Protein AF-0000000085114327 (afdb_homodimer)

pLDDT: mean 86.32, std 17.62, range [25.09, 98.94]

InterPro domains:
  IPR006015 Universal stress protein A family [PR01438] (16-34)
  IPR006015 Universal stress protein A family [PR01438] (137-159)
  IPR006016 UspA [PF00582] (16-159)
  IPR014729 Rossmann-like alpha/beta/alpha sandwich fold [G3DSA:3.40.50.620] (18-159)

Secondary structure (DSSP, 8-state):
------S-PPP-----S-EEEE--TT--HHHHHHHHHHHHHHHHHT--EEEEEEE---STTSTTSS-HHHHHHHHHHHHHHHHHHHHHHHHHT-S-EEEEEEES-HHHHIIIIIHHHH--SEEEEE------SSS---PPPHHHHHHHHH-SSEEEEE-/------S-PPP-----S-EEEE--TT--HHHHHHHHHHHHHHHHHT--EEEEEEE---STTSTTSS-HHHHHHHHHHHHHHHHHHHHHHHHHT-S-EEEEEEES-HHHHIIIIIHHHH--SEEEEE------SSS---PPPHHHHHHHHH-SSEEEEE-

Nearest PDB structures (foldseek):
  3fg9-assembly3_E  TM=8.416E-01  e=3.963E-16  Lactiplantibacillus plantarum
  3fg9-assembly2_D  TM=8.314E-01  e=1.349E-14  Lactiplantibacillus plantarum
  3s3t-assembly1_A  TM=8.162E-01  e=3.866E-10  Lactiplantibacillus plantarum
  1mjh-assembly1_B  TM=8.431E-01  e=3.231E-08  Methanocaldococcus jannaschii
  2dum-assembly2_B  TM=7.853E-01  e=1.516E-06  Pyrococcus horikoshii OT3

Solvent-accessible surface area (backbone atoms only — not comparable to full-atom values): 16690 Å² total; per-residue (Å²): 129,72,69,56,56,55,83,72,72,76,84,55,78,47,78,79,63,26,38,30,30,45,35,58,86,54,37,39,72,24,22,50,49,15,45,22,32,46,47,38,46,24,36,76,66,68,27,40,32,36,40,34,38,46,47,71,53,64,88,43,72,56,51,74,65,49,51,70,66,54,53,52,49,51,52,51,48,50,51,49,52,50,52,40,53,50,52,49,37,43,73,74,56,31,84,45,70,44,82,45,75,52,74,27,58,50,36,58,42,42,53,71,61,44,40,74,74,68,63,42,50,30,38,32,24,25,34,52,62,52,78,42,90,85,59,80,45,40,39,49,36,70,46,47,48,46,36,61,37,51,36,91,38,17,29,34,41,31,105,129,72,68,57,57,51,87,74,70,74,84,55,79,46,76,80,64,27,37,30,28,46,35,56,84,54,37,40,71,25,21,50,50,14,47,20,33,46,48,38,47,22,36,75,66,68,29,40,34,36,41,33,39,45,46,71,54,66,89,44,72,55,52,73,65,50,51,71,66,55,50,52,50,51,51,49,49,50,51,51,53,50,51,41,52,50,51,50,37,44,72,74,56,31,84,46,70,45,82,47,73,53,73,29,59,50,36,58,42,42,54,72,60,44,38,75,72,67,62,41,49,31,38,32,24,26,34,52,62,51,80,42,89,85,60,78,45,40,40,50,37,70,45,48,48,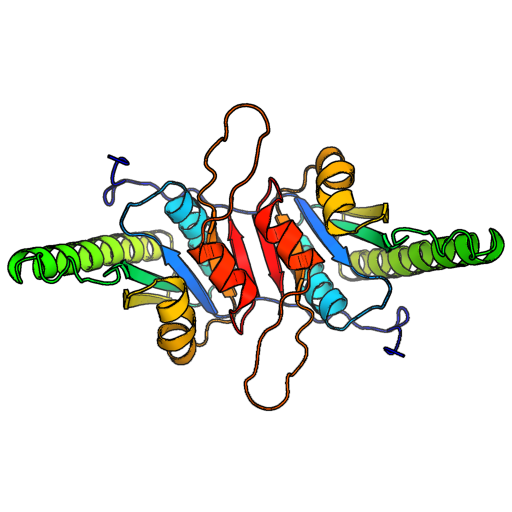45,36,62,37,50,36,92,37,16,27,34,41,31,105

Radius of gyration: 20.79 Å; Cα contacts (8 Å, |Δi|>4): 658; chains: 2; bounding box: 45×70×43 Å

Structure (mmCIF, N/CA/C/O backbone):
data_AF-0000000085114327-model_v1
#
loop_
_entity.id
_entity.type
_entity.pdbx_description
1 polymer 'Universal stress protein UspA family protein'
#
loop_
_atom_site.group_PDB
_atom_site.id
_atom_site.type_symbol
_atom_site.label_atom_id
_atom_site.label_alt_id
_atom_site.label_comp_id
_atom_site.label_asym_id
_atom_site.label_entity_id
_atom_site.label_seq_id
_atom_site.pdbx_PDB_ins_code
_atom_site.Cartn_x
_atom_site.Cartn_y
_atom_site.Cartn_z
_atom_site.occupancy
_atom_site.B_iso_or_equiv
_atom_site.auth_seq_id
_atom_site.auth_comp_id
_atom_site.auth_asym_id
_atom_site.auth_atom_id
_atom_site.pdbx_PDB_model_num
ATOM 1 N N . MET A 1 1 ? 15.539 -22.422 8.914 1 25.09 1 MET A N 1
ATOM 2 C CA . MET A 1 1 ? 14.672 -23.297 8.125 1 25.09 1 MET A CA 1
ATOM 3 C C . MET A 1 1 ? 13.219 -22.859 8.227 1 25.09 1 MET A C 1
ATOM 5 O O . MET A 1 1 ? 12.594 -22.984 9.281 1 25.09 1 MET A O 1
ATOM 9 N N . GLY A 1 2 ? 12.781 -21.781 7.738 1 35.91 2 GLY A N 1
ATOM 10 C CA . GLY A 1 2 ? 11.523 -21.156 8.125 1 35.91 2 GLY A CA 1
ATOM 11 C C . GLY A 1 2 ? 10.328 -22.062 7.988 1 35.91 2 GLY A C 1
ATOM 12 O O . GLY A 1 2 ? 10.312 -22.953 7.125 1 35.91 2 GLY A O 1
ATOM 13 N N . GLU A 1 3 ? 9.633 -22.453 9.016 1 38.38 3 GLU A N 1
ATOM 14 C CA . GLU A 1 3 ? 8.516 -23.391 9.086 1 38.38 3 GLU A CA 1
ATOM 15 C C . GLU A 1 3 ? 7.578 -23.219 7.887 1 38.38 3 GLU A C 1
ATOM 17 O O . GLU A 1 3 ? 7.109 -22.109 7.617 1 38.38 3 GLU A O 1
ATOM 22 N N . LYS A 1 4 ? 7.965 -23.797 6.77 1 47.47 4 LYS A N 1
ATOM 23 C CA . LYS A 1 4 ? 7.027 -23.891 5.656 1 47.47 4 LYS A CA 1
ATOM 24 C C . LYS A 1 4 ? 5.586 -23.969 6.156 1 47.47 4 LYS A C 1
ATOM 26 O O . LYS A 1 4 ? 5.258 -24.812 6.996 1 47.47 4 LYS A O 1
ATOM 31 N N . LEU A 1 5 ? 4.996 -22.984 6.461 1 49.22 5 LEU A N 1
ATOM 32 C CA . LEU A 1 5 ? 3.58 -23.078 6.805 1 49.22 5 LEU A CA 1
ATOM 33 C C . LEU A 1 5 ? 2.832 -23.938 5.793 1 49.22 5 LEU A C 1
ATOM 35 O O . LEU A 1 5 ? 2.709 -23.578 4.625 1 49.22 5 LEU A O 1
ATOM 39 N N . ASN A 1 6 ? 3.229 -25 5.574 1 48.03 6 ASN A N 1
ATOM 40 C CA . ASN A 1 6 ? 2.451 -26.016 4.871 1 48.03 6 ASN A CA 1
ATOM 41 C C . ASN A 1 6 ? 0.953 -25.734 4.961 1 48.03 6 ASN A C 1
ATOM 43 O O . ASN A 1 6 ? 0.447 -25.375 6.023 1 48.03 6 ASN A O 1
ATOM 47 N N . GLY A 1 7 ? 0.247 -25.469 3.902 1 58.59 7 GLY A N 1
ATOM 48 C CA . GLY A 1 7 ? -1.197 -25.484 3.738 1 58.59 7 GLY A CA 1
ATOM 49 C C . GLY A 1 7 ? -1.949 -25.375 5.051 1 58.59 7 GLY A C 1
ATOM 50 O O . GLY A 1 7 ? -3.182 -25.422 5.07 1 58.59 7 GLY A O 1
ATOM 51 N N . ASP A 1 8 ? -1.175 -25.203 6.195 1 71.94 8 ASP A N 1
ATOM 52 C CA . ASP A 1 8 ? -1.953 -25.406 7.414 1 71.94 8 ASP A CA 1
ATOM 53 C C . ASP A 1 8 ? -2.229 -24.078 8.117 1 71.94 8 ASP A C 1
ATOM 55 O O . ASP A 1 8 ? -2.289 -24.031 9.352 1 71.94 8 ASP A O 1
ATOM 59 N N . PHE A 1 9 ? -2.197 -23 7.434 1 83.75 9 PHE A N 1
ATOM 60 C CA . PHE A 1 9 ? -2.586 -21.812 8.18 1 83.75 9 PHE A CA 1
ATOM 61 C C . PHE A 1 9 ? -4.062 -21.5 7.969 1 83.75 9 PHE A C 1
ATOM 63 O O . PHE A 1 9 ? -4.688 -22.031 7.047 1 83.75 9 PHE A O 1
ATOM 70 N N . GLU A 1 10 ? -4.617 -20.844 8.961 1 91.31 10 GLU A N 1
ATOM 71 C CA . GLU A 1 10 ? -5.977 -20.328 8.844 1 91.31 10 GLU A CA 1
ATOM 72 C C . GLU A 1 10 ? -5.977 -18.859 8.461 1 91.31 10 GLU A C 1
ATOM 74 O O . GLU A 1 10 ? -5.141 -18.078 8.938 1 91.31 10 GLU A O 1
ATOM 79 N N . ILE A 1 11 ? -6.922 -18.562 7.66 1 95.69 11 ILE A N 1
ATOM 80 C CA . ILE A 1 11 ? -7.031 -17.172 7.246 1 95.69 11 ILE A CA 1
ATOM 81 C C . ILE A 1 11 ? -7.484 -16.328 8.43 1 95.69 11 ILE A C 1
ATOM 83 O O . ILE A 1 11 ? -8.477 -16.641 9.094 1 95.69 11 ILE A O 1
ATOM 87 N N . GLU A 1 12 ? -6.738 -15.359 8.742 1 96.81 12 GLU A N 1
ATOM 88 C CA . GLU A 1 12 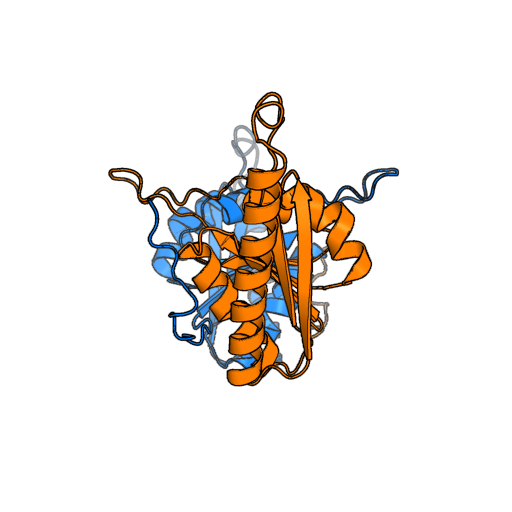? -7.129 -14.305 9.664 1 96.81 12 GLU A CA 1
ATOM 89 C C . GLU A 1 12 ? -7.492 -13.023 8.914 1 96.81 12 GLU A C 1
ATOM 91 O O . GLU A 1 12 ? -6.613 -12.328 8.398 1 96.81 12 GLU A O 1
ATOM 96 N N . PRO A 1 13 ? -8.797 -12.766 8.859 1 97.75 13 PRO A N 1
ATOM 97 C CA . PRO A 1 13 ? -9.195 -11.562 8.133 1 97.75 13 PRO A CA 1
ATOM 98 C C . PRO A 1 13 ? -8.406 -10.328 8.57 1 97.75 13 PRO A C 1
ATOM 100 O O . PRO A 1 13 ? -8.172 -10.133 9.766 1 97.75 13 PRO A O 1
ATOM 103 N N . LYS A 1 14 ? -7.941 -9.586 7.633 1 97.75 14 LYS A N 1
ATOM 104 C CA . LYS A 1 14 ? -7.176 -8.375 7.926 1 97.75 14 LYS A CA 1
ATOM 105 C C . LYS A 1 14 ? -7.855 -7.141 7.348 1 97.75 14 LYS A C 1
ATOM 107 O O . LYS A 1 14 ? -7.949 -6.988 6.129 1 97.75 14 LYS A O 1
ATOM 112 N N . ILE A 1 15 ? -8.359 -6.301 8.242 1 98.5 15 ILE A N 1
ATOM 113 C CA . ILE A 1 15 ? -9.008 -5.039 7.91 1 98.5 15 ILE A CA 1
ATOM 114 C C . ILE A 1 15 ? -8.352 -3.898 8.688 1 98.5 15 ILE A C 1
ATOM 116 O O . ILE A 1 15 ? -8.117 -4.02 9.891 1 98.5 15 ILE A O 1
ATOM 120 N N . PHE A 1 16 ? -8.031 -2.875 8.047 1 98.62 16 PHE A N 1
ATOM 121 C CA . PHE A 1 16 ? -7.395 -1.75 8.727 1 98.62 16 PHE A CA 1
ATOM 122 C C . PHE A 1 16 ? -8.414 -0.99 9.57 1 98.62 16 PHE A C 1
ATOM 124 O O . PHE A 1 16 ? -9.57 -0.856 9.188 1 98.62 16 PHE A O 1
ATOM 131 N N . THR A 1 17 ? -7.887 -0.444 10.68 1 98.69 17 THR A N 1
ATOM 132 C CA . THR A 1 17 ? -8.812 0.124 11.648 1 98.69 17 THR A CA 1
ATOM 133 C C . THR A 1 17 ? -8.594 1.625 11.797 1 98.69 17 THR A C 1
ATOM 135 O O . THR A 1 17 ? -9.43 2.332 12.359 1 98.69 17 THR A O 1
ATOM 138 N N . LYS A 1 18 ? -7.527 2.141 11.398 1 98.88 18 LYS A N 1
ATOM 139 C CA . LYS A 1 18 ? -7.203 3.564 11.406 1 98.88 18 LYS A CA 1
ATOM 140 C C . LYS A 1 18 ? -6.277 3.922 10.242 1 98.88 18 LYS A C 1
ATOM 142 O O . LYS A 1 18 ? -5.211 3.322 10.086 1 98.88 18 LYS A O 1
ATOM 147 N N . ILE A 1 19 ? -6.664 4.879 9.438 1 98.94 19 ILE A N 1
ATOM 148 C CA . ILE A 1 19 ? -5.965 5.223 8.211 1 98.94 19 ILE A CA 1
ATOM 149 C C . ILE A 1 19 ? -5.348 6.613 8.336 1 98.94 19 ILE A C 1
ATOM 151 O O . ILE A 1 19 ? -5.977 7.531 8.867 1 98.94 19 ILE A O 1
ATOM 155 N N . LEU A 1 20 ? -4.117 6.746 7.957 1 98.94 20 LEU A N 1
ATOM 156 C CA . LEU A 1 20 ? -3.471 8.039 7.777 1 98.94 20 LEU A CA 1
ATOM 157 C C . LEU A 1 20 ? -3.113 8.273 6.316 1 98.94 20 LEU A C 1
ATOM 159 O O . LEU A 1 20 ? -2.455 7.441 5.691 1 98.94 20 LEU A O 1
ATOM 163 N N . VAL A 1 21 ? -3.588 9.359 5.777 1 98.75 21 VAL A N 1
ATOM 164 C CA . VAL A 1 21 ? -3.225 9.688 4.402 1 98.75 21 VAL A CA 1
ATOM 165 C C . VAL A 1 21 ? -2.352 10.945 4.387 1 98.75 21 VAL A C 1
ATOM 167 O O . VAL A 1 21 ? -2.65 11.922 5.07 1 98.75 21 VAL A O 1
ATOM 170 N N . ALA A 1 22 ? -1.244 10.82 3.621 1 97.62 22 ALA A N 1
ATOM 171 C CA . ALA A 1 22 ? -0.339 11.953 3.428 1 97.62 22 ALA A CA 1
ATOM 172 C C . ALA A 1 22 ? -0.695 12.727 2.162 1 97.62 22 ALA A C 1
ATOM 174 O O . ALA A 1 22 ? -0.749 12.156 1.07 1 97.62 22 ALA A O 1
ATOM 175 N N . VAL A 1 23 ? -0.915 14.016 2.336 1 95.19 23 VAL A N 1
ATOM 176 C CA . VAL A 1 23 ? -1.201 14.859 1.184 1 95.19 23 VAL A CA 1
ATOM 177 C C . VAL A 1 23 ? -0.198 16.016 1.127 1 95.19 23 VAL A C 1
ATOM 179 O O . VAL A 1 23 ? 0.21 16.531 2.164 1 95.19 23 VAL A O 1
ATOM 182 N N . ASP A 1 24 ? 0.29 16.25 -0.092 1 83.06 24 ASP A N 1
ATOM 183 C CA . ASP A 1 24 ? 1.272 17.312 -0.279 1 83.06 24 ASP A CA 1
ATOM 184 C C . ASP A 1 24 ? 0.588 18.672 -0.451 1 83.06 24 ASP A C 1
ATOM 186 O O . ASP A 1 24 ? -0.61 18.734 -0.733 1 83.06 24 ASP A O 1
ATOM 190 N N . GLU A 1 25 ? 1.369 19.641 -0.242 1 66.69 25 GLU A N 1
ATOM 191 C CA . GLU A 1 25 ? 0.889 21.016 -0.294 1 66.69 25 GLU A CA 1
ATOM 192 C C . GLU A 1 25 ? 0.495 21.406 -1.715 1 66.69 25 GLU A C 1
ATOM 194 O O . GLU A 1 25 ? -0.32 22.312 -1.911 1 66.69 25 GLU A O 1
ATOM 199 N N . ASP A 1 26 ? 1.12 20.734 -2.635 1 63.62 26 ASP A N 1
ATOM 200 C CA . ASP A 1 26 ? 0.907 21.234 -3.988 1 63.62 26 ASP A CA 1
ATOM 201 C C . ASP A 1 26 ? -0.266 20.516 -4.66 1 63.62 26 ASP A C 1
ATOM 203 O O . ASP A 1 26 ? -0.523 20.719 -5.848 1 63.62 26 ASP A O 1
ATOM 207 N N . ASP A 1 27 ? -1.145 19.938 -3.877 1 58.94 27 ASP A N 1
ATOM 208 C CA . ASP A 1 27 ? -2.35 19.281 -4.375 1 58.94 27 ASP A CA 1
ATOM 209 C C . ASP A 1 27 ? -2.064 18.516 -5.668 1 58.94 27 ASP A C 1
ATOM 211 O O . ASP A 1 27 ? -2.781 18.672 -6.656 1 58.94 27 ASP A O 1
ATOM 215 N N . SER A 1 28 ? -1.102 17.859 -5.617 1 80.31 28 SER A N 1
ATOM 216 C CA . SER A 1 28 ? -0.721 17.094 -6.805 1 80.31 28 SER A CA 1
ATOM 217 C C . SER A 1 28 ? -1.708 15.961 -7.074 1 80.31 28 SER A C 1
ATOM 219 O O . SER A 1 28 ? -2.494 15.594 -6.195 1 80.31 28 SER A O 1
ATOM 221 N N . GLN A 1 29 ? -1.897 15.664 -8.273 1 86.38 29 GLN A N 1
ATOM 222 C CA . GLN A 1 29 ? -2.734 14.531 -8.672 1 86.38 29 GLN A CA 1
ATOM 223 C C . GLN A 1 29 ? -2.447 13.305 -7.816 1 86.38 29 GLN A C 1
ATOM 225 O O . GLN A 1 29 ? -3.359 12.539 -7.492 1 86.38 29 GLN A O 1
ATOM 230 N N . SER A 1 30 ? -1.208 13.195 -7.395 1 90 30 SER A N 1
ATOM 231 C CA . SER A 1 30 ? -0.829 12.07 -6.543 1 90 30 SER A CA 1
ATOM 232 C C . SER A 1 30 ? -1.491 12.172 -5.172 1 90 30 SER A C 1
ATOM 234 O O . SER A 1 30 ? -1.974 11.172 -4.637 1 90 30 SER A O 1
ATOM 236 N N . SER A 1 31 ? -1.526 13.367 -4.602 1 92.81 31 SER A N 1
ATOM 237 C CA . SER A 1 31 ? -2.176 13.594 -3.316 1 92.81 31 SER A CA 1
ATOM 238 C C . SER A 1 31 ? -3.678 13.328 -3.402 1 92.81 31 SER A C 1
ATOM 240 O O . SER A 1 31 ? -4.258 12.719 -2.506 1 92.81 31 SER A O 1
ATOM 242 N N . ILE A 1 32 ? -4.242 13.758 -4.496 1 93.25 32 ILE A N 1
ATOM 243 C CA . ILE A 1 32 ? -5.68 13.602 -4.676 1 93.25 32 ILE A CA 1
ATOM 244 C C . ILE A 1 32 ? -6.023 12.117 -4.824 1 93.25 32 ILE A C 1
ATOM 246 O O . ILE A 1 32 ? -6.992 11.633 -4.234 1 93.25 32 ILE A O 1
ATOM 250 N N . ASN A 1 33 ? -5.273 11.352 -5.578 1 94.38 33 ASN A N 1
ATOM 251 C CA . ASN A 1 33 ? -5.5 9.922 -5.727 1 94.38 33 ASN A CA 1
ATOM 252 C C . ASN A 1 33 ? -5.414 9.195 -4.383 1 94.38 33 ASN A C 1
ATOM 254 O O . ASN A 1 33 ? -6.262 8.359 -4.07 1 94.38 33 ASN A O 1
ATOM 258 N N . ALA A 1 34 ? -4.355 9.586 -3.666 1 97.19 34 ALA A N 1
ATOM 259 C CA . ALA A 1 34 ? -4.195 9 -2.34 1 97.19 34 ALA A CA 1
ATOM 260 C C . ALA A 1 34 ? -5.383 9.336 -1.442 1 97.19 34 ALA A C 1
ATOM 262 O O . ALA A 1 34 ? -5.91 8.469 -0.749 1 97.19 34 ALA A O 1
ATOM 263 N N . PHE A 1 35 ? -5.781 10.602 -1.525 1 97.19 35 PHE A N 1
ATOM 264 C CA . PHE A 1 35 ? -6.902 11.07 -0.718 1 97.19 35 PHE A CA 1
ATOM 265 C C . PHE A 1 35 ? -8.195 10.359 -1.113 1 97.19 35 PHE A C 1
ATOM 267 O O . PHE A 1 35 ? -8.945 9.898 -0.25 1 97.19 35 PHE A O 1
ATOM 274 N N . ASN A 1 36 ? -8.453 10.211 -2.387 1 97.94 36 ASN A N 1
ATOM 275 C CA . ASN A 1 36 ? -9.648 9.523 -2.871 1 97.94 36 ASN A CA 1
ATOM 276 C C . ASN A 1 36 ? -9.719 8.086 -2.352 1 97.94 36 ASN A C 1
ATOM 278 O O . ASN A 1 36 ? -10.773 7.637 -1.903 1 97.94 36 ASN A O 1
ATOM 282 N N . TYR A 1 37 ? -8.641 7.438 -2.354 1 98.69 37 TYR A N 1
ATOM 283 C CA . TYR A 1 37 ? -8.609 6.07 -1.843 1 98.69 37 TYR A CA 1
ATOM 284 C C . TYR A 1 37 ? -8.852 6.047 -0.338 1 98.69 37 TYR A C 1
ATOM 286 O O . TYR A 1 37 ? -9.664 5.262 0.154 1 98.69 37 TYR A O 1
ATOM 294 N N . ALA A 1 38 ? -8.133 6.914 0.373 1 98.88 38 ALA A N 1
ATOM 295 C CA . ALA A 1 38 ? -8.18 6.906 1.833 1 98.88 38 ALA A CA 1
ATOM 296 C C . ALA A 1 38 ? -9.586 7.207 2.34 1 98.88 38 ALA A C 1
ATOM 298 O O . ALA A 1 38 ? -10.102 6.508 3.217 1 98.88 38 ALA A O 1
ATOM 299 N N . VAL A 1 39 ? -10.188 8.211 1.749 1 98.75 39 VAL A N 1
ATOM 300 C CA . VAL A 1 39 ? -11.508 8.625 2.213 1 98.75 39 VAL A CA 1
ATOM 301 C C . VAL A 1 39 ? -12.539 7.562 1.851 1 98.75 39 VAL A C 1
ATOM 303 O O . VAL A 1 39 ? -13.445 7.27 2.639 1 98.75 39 VAL A O 1
ATOM 306 N N . THR A 1 40 ? -12.461 6.961 0.654 1 98.88 40 THR A N 1
ATOM 307 C CA . THR A 1 40 ? -13.359 5.895 0.231 1 98.88 40 THR A CA 1
ATOM 308 C C . THR A 1 40 ? -13.25 4.695 1.17 1 98.88 40 THR A C 1
ATOM 310 O O . THR A 1 40 ? -14.266 4.152 1.608 1 98.88 40 THR A O 1
ATOM 313 N N . THR A 1 41 ? -12.055 4.379 1.507 1 98.81 41 THR A N 1
ATOM 314 C CA . THR A 1 41 ? -11.805 3.217 2.348 1 98.81 41 THR A CA 1
ATOM 315 C C . THR A 1 41 ? -12.25 3.477 3.783 1 98.81 41 THR A C 1
ATOM 317 O O . THR A 1 41 ? -12.906 2.629 4.398 1 98.81 41 THR A O 1
ATOM 320 N N . ALA A 1 42 ? -11.922 4.68 4.285 1 98.88 42 ALA A N 1
ATOM 321 C CA . ALA A 1 42 ? -12.32 5.031 5.648 1 98.88 42 ALA A CA 1
ATOM 322 C C . ALA A 1 42 ? -13.836 5.004 5.801 1 98.88 42 ALA A C 1
ATOM 324 O O . ALA A 1 42 ? -14.359 4.508 6.805 1 98.88 42 ALA A O 1
ATOM 325 N N . LYS A 1 43 ? -14.461 5.535 4.828 1 98.75 43 LYS A N 1
ATOM 326 C CA . LYS A 1 43 ? -15.922 5.535 4.859 1 98.75 43 LYS A CA 1
ATOM 327 C C . LYS A 1 43 ? -16.469 4.113 4.812 1 98.75 43 LYS A C 1
ATOM 329 O O . LYS A 1 43 ? -17.328 3.748 5.629 1 98.75 43 LYS A O 1
ATOM 334 N N . ARG A 1 44 ? -16.031 3.352 3.875 1 98.19 44 ARG A N 1
ATOM 335 C CA . ARG A 1 44 ? -16.531 2.002 3.656 1 98.19 44 ARG A CA 1
ATOM 336 C C . ARG A 1 44 ? -16.328 1.131 4.891 1 98.19 44 ARG A C 1
ATOM 338 O O . ARG A 1 44 ? -17.188 0.311 5.234 1 98.19 44 ARG A O 1
ATOM 345 N N . LEU A 1 45 ? -15.156 1.332 5.547 1 98.5 45 LEU A N 1
ATOM 346 C CA . LEU A 1 45 ? -14.82 0.508 6.703 1 98.5 45 LEU A CA 1
ATOM 347 C C . LEU A 1 45 ? -15.344 1.138 7.988 1 98.5 45 LEU A C 1
ATOM 349 O O . LEU A 1 45 ? -15.305 0.512 9.047 1 98.5 45 LEU A O 1
ATOM 353 N N . ASN A 1 46 ? -15.82 2.361 7.863 1 98.62 46 ASN A N 1
ATOM 354 C CA . ASN A 1 46 ? -16.25 3.115 9.039 1 98.62 46 ASN A CA 1
ATOM 355 C C . ASN A 1 46 ? -15.148 3.193 10.086 1 98.62 46 ASN A C 1
ATOM 357 O O . ASN A 1 46 ? -15.367 2.846 11.25 1 98.62 46 ASN A O 1
ATOM 361 N N . VAL A 1 47 ? -13.992 3.697 9.695 1 98.81 47 VAL A N 1
ATOM 362 C CA . VAL A 1 47 ? -12.836 3.801 10.578 1 98.81 47 VAL A CA 1
ATOM 363 C C . VAL A 1 47 ? -12.305 5.234 10.57 1 98.81 47 VAL A C 1
ATOM 365 O O . VAL A 1 47 ? -12.586 6 9.648 1 98.81 47 VAL A O 1
ATOM 368 N N . PRO A 1 48 ? -11.516 5.617 11.617 1 98.88 48 PRO A N 1
ATOM 369 C CA . PRO A 1 48 ? -10.945 6.969 11.672 1 98.88 48 PRO A CA 1
ATOM 370 C C . PRO A 1 48 ? -9.961 7.238 10.539 1 98.88 48 PRO A C 1
ATOM 372 O O . PRO A 1 48 ? -9.219 6.336 10.141 1 98.88 48 PRO A O 1
ATOM 375 N N . LEU A 1 49 ? -10.031 8.461 10.086 1 98.88 49 LEU A N 1
ATOM 376 C CA . LEU A 1 49 ? -9.117 8.945 9.055 1 98.88 49 LEU A CA 1
ATOM 377 C C . LEU A 1 49 ? -8.289 10.117 9.562 1 98.88 49 LEU A C 1
ATOM 379 O O . LEU A 1 49 ? -8.836 11.133 9.992 1 98.88 49 LEU A O 1
ATOM 383 N N . GLY A 1 50 ? -6.969 9.898 9.586 1 98.81 50 GLY A N 1
ATOM 384 C CA . GLY A 1 50 ? -6.059 11.023 9.719 1 98.81 50 GLY A CA 1
ATOM 385 C C . GLY A 1 50 ? -5.586 11.562 8.383 1 98.81 50 GLY A C 1
ATOM 386 O O . GLY A 1 50 ? -5.328 10.797 7.449 1 98.81 50 GLY A O 1
ATOM 387 N N . ILE A 1 51 ? -5.5 12.844 8.281 1 98.44 51 ILE A N 1
ATOM 388 C CA . ILE A 1 51 ? -4.926 13.523 7.121 1 98.44 51 ILE A CA 1
ATOM 389 C C . ILE A 1 51 ? -3.713 14.344 7.547 1 98.44 51 ILE A C 1
ATOM 391 O O . ILE A 1 51 ? -3.805 15.172 8.453 1 98.44 51 ILE A O 1
ATOM 395 N N . VAL A 1 52 ? -2.582 14.07 6.875 1 97.94 52 VAL A N 1
ATOM 396 C CA . VAL A 1 52 ? -1.365 14.734 7.32 1 97.94 52 VAL A CA 1
ATOM 397 C C . VAL A 1 52 ? -0.73 15.492 6.156 1 97.94 52 VAL A C 1
ATOM 399 O O . VAL A 1 52 ? -0.699 14.992 5.027 1 97.94 52 VAL A O 1
ATOM 402 N N . SER A 1 53 ? -0.276 16.656 6.379 1 96 53 SER A N 1
ATOM 403 C CA . SER A 1 53 ? 0.53 17.469 5.473 1 96 53 SER A CA 1
ATOM 404 C C . SER A 1 53 ? 1.735 18.078 6.191 1 96 53 SER A C 1
ATOM 406 O O . SER A 1 53 ? 1.611 18.578 7.309 1 96 53 SER A O 1
ATOM 408 N N . ILE A 1 54 ? 2.871 17.969 5.57 1 94.75 54 ILE A N 1
ATOM 409 C CA . ILE A 1 54 ? 4.117 18.438 6.164 1 94.75 54 ILE A CA 1
ATOM 410 C C . ILE A 1 54 ? 4.656 19.609 5.355 1 94.75 54 ILE A C 1
ATOM 412 O O . ILE A 1 54 ? 4.762 19.531 4.129 1 94.75 54 ILE A O 1
ATOM 416 N N . LEU A 1 55 ? 4.895 20.703 6.02 1 92.12 55 LEU A N 1
ATOM 417 C CA . LEU A 1 55 ? 5.582 21.828 5.387 1 92.12 55 LEU A CA 1
ATOM 418 C C . LEU A 1 55 ? 7.066 21.531 5.219 1 92.12 55 LEU A C 1
ATOM 420 O O . LEU A 1 55 ? 7.789 21.391 6.211 1 92.12 55 LEU A O 1
ATOM 424 N N . GLU A 1 56 ? 7.434 21.344 3.902 1 87.25 56 GLU A N 1
ATOM 425 C CA . GLU A 1 56 ? 8.844 21.062 3.648 1 87.25 56 GLU A CA 1
ATOM 426 C C . GLU A 1 56 ? 9.711 22.281 3.914 1 87.25 56 GLU A C 1
ATOM 428 O O . GLU A 1 56 ? 9.492 23.344 3.328 1 87.25 56 GLU A O 1
ATOM 433 N N . VAL A 1 57 ? 10.5 22.172 4.93 1 77.94 57 VAL A N 1
ATOM 434 C CA . VAL A 1 57 ? 11.414 23.266 5.242 1 77.94 57 VAL A CA 1
ATOM 435 C C . VAL A 1 57 ? 12.859 22.797 5.039 1 77.94 57 VAL A C 1
ATOM 437 O O . VAL A 1 57 ? 13.219 21.688 5.434 1 77.94 57 VAL A O 1
ATOM 440 N N . GLY A 1 58 ? 13.305 22.391 3.656 1 61.81 58 GLY A N 1
ATOM 441 C CA . GLY A 1 58 ? 14.648 21.953 3.332 1 61.81 58 GLY A CA 1
ATOM 442 C C . GLY A 1 58 ? 15.68 22.391 4.352 1 61.81 58 GLY A C 1
ATOM 443 O O . GLY A 1 58 ? 15.359 23.109 5.301 1 61.81 58 GLY A O 1
ATOM 444 N N . ASP A 1 59 ? 17.016 21.766 4.148 1 52.56 59 ASP A N 1
ATOM 445 C CA . ASP A 1 59 ? 18.188 22.328 4.832 1 52.56 59 ASP A CA 1
ATOM 446 C C . ASP A 1 59 ? 18.188 23.844 4.746 1 52.56 59 ASP A C 1
ATOM 448 O O . ASP A 1 59 ? 18.406 24.406 3.67 1 52.56 59 ASP A O 1
ATOM 452 N N . PHE A 1 60 ? 17.266 24.438 5.121 1 46.16 60 PHE A N 1
ATOM 453 C CA . PHE A 1 60 ? 17.078 25.875 5.172 1 46.16 60 PHE A CA 1
ATOM 454 C C . PHE A 1 60 ? 18.406 26.594 5.281 1 46.16 60 PHE A C 1
ATOM 456 O O . PHE A 1 60 ? 18.812 27 6.371 1 46.16 60 PHE A O 1
ATOM 463 N N . ASN A 1 61 ? 19.438 26.125 4.887 1 46.44 61 ASN A N 1
ATOM 464 C CA . ASN A 1 61 ? 20.281 27.312 4.691 1 46.44 61 ASN A CA 1
ATOM 465 C C . ASN A 1 61 ? 19.516 28.422 3.986 1 46.44 61 ASN A C 1
ATOM 467 O O . ASN A 1 61 ? 19.906 29.594 4.059 1 46.44 61 ASN A O 1
ATOM 471 N N . ILE A 1 62 ? 18.562 27.969 3.186 1 46.47 62 ILE A N 1
ATOM 472 C CA . ILE A 1 62 ? 17.891 29.062 2.48 1 46.47 62 ILE A CA 1
ATOM 473 C C . ILE A 1 62 ? 16.812 29.656 3.377 1 46.47 62 ILE A C 1
ATOM 475 O O . ILE A 1 62 ? 16.219 30.688 3.035 1 46.47 62 ILE A O 1
ATOM 479 N N . PHE A 1 63 ? 16.141 28.906 4.266 1 49.28 63 PHE A N 1
ATOM 480 C CA . PHE A 1 63 ? 15.234 29.5 5.238 1 49.28 63 PHE A CA 1
ATOM 481 C C . PHE A 1 63 ? 15.891 30.672 5.945 1 49.28 63 PHE A C 1
ATOM 483 O O . PHE A 1 63 ? 15.203 31.531 6.504 1 49.28 63 PHE A O 1
ATOM 490 N N . ASP A 1 64 ? 17.078 30.391 5.98 1 52.16 64 ASP A N 1
ATOM 491 C CA . ASP A 1 64 ? 17.75 31.609 6.418 1 52.16 64 ASP A CA 1
ATOM 492 C C . ASP A 1 64 ? 17.344 32.812 5.566 1 52.16 64 ASP A C 1
ATOM 494 O O . ASP A 1 64 ? 17.547 33.969 5.961 1 52.16 64 ASP A O 1
ATOM 498 N N . THR A 1 65 ? 16.734 32.312 4.336 1 57.41 65 THR A N 1
ATOM 499 C CA . THR A 1 65 ? 16.469 33.5 3.521 1 57.41 65 THR A CA 1
ATOM 500 C C . THR A 1 65 ? 14.984 33.844 3.547 1 57.41 65 THR A C 1
ATOM 502 O O . THR A 1 65 ? 14.586 34.906 3.047 1 57.41 65 THR A O 1
ATOM 505 N N . LEU A 1 66 ? 14.141 32.812 4.168 1 63.38 66 LEU A N 1
ATOM 506 C CA . LEU A 1 66 ? 12.758 33.25 4.117 1 63.38 66 LEU A CA 1
ATOM 507 C C . LEU A 1 66 ? 12.422 34.125 5.32 1 63.38 66 LEU A C 1
ATOM 509 O O . LEU A 1 66 ? 12.797 33.812 6.449 1 63.38 66 LEU A O 1
ATOM 513 N N . SER A 1 67 ? 11.953 35.219 4.992 1 76.75 67 SER A N 1
ATOM 514 C CA . SER A 1 67 ? 11.492 36.125 6.059 1 76.75 67 SER A CA 1
ATOM 515 C C . SER A 1 67 ? 10.43 35.438 6.918 1 76.75 67 SER A C 1
ATOM 517 O O . SER A 1 67 ? 9.734 34.531 6.457 1 76.75 67 SER A O 1
ATOM 519 N N . PRO A 1 68 ? 10.461 35.562 8.156 1 82.19 68 PRO A N 1
ATOM 520 C CA . PRO A 1 68 ? 9.422 35.062 9.062 1 82.19 68 PRO A CA 1
ATOM 521 C C . PRO A 1 68 ? 8.016 35.219 8.484 1 82.19 68 PRO A C 1
ATOM 523 O O . PRO A 1 68 ? 7.156 34.344 8.711 1 82.19 68 PRO A O 1
ATOM 526 N N . GLU A 1 69 ? 7.852 36.188 7.73 1 85.38 69 GLU A N 1
ATOM 527 C CA . GLU A 1 69 ? 6.539 36.438 7.141 1 85.38 69 GLU A CA 1
ATOM 528 C C . GLU A 1 69 ? 6.199 35.406 6.086 1 85.38 69 GLU A C 1
ATOM 530 O O . GLU A 1 69 ? 5.059 34.938 6.008 1 85.38 69 GLU A O 1
ATOM 535 N N . VAL A 1 70 ? 7.141 35 5.363 1 83.75 70 VAL A N 1
ATOM 536 C CA . VAL A 1 70 ? 6.93 34 4.309 1 83.75 70 VAL A CA 1
ATOM 537 C C . VAL A 1 70 ? 6.633 32.656 4.926 1 83.75 70 VAL A C 1
ATOM 539 O O . VAL A 1 70 ? 5.746 31.922 4.457 1 83.75 70 VAL A O 1
ATOM 542 N N . LEU A 1 71 ? 7.297 32.406 5.922 1 85.88 71 LEU A N 1
ATOM 543 C CA . LEU A 1 71 ? 7.094 31.141 6.602 1 85.88 71 LEU A CA 1
ATOM 544 C C . LEU A 1 71 ? 5.695 31.062 7.207 1 85.88 71 LEU A C 1
ATOM 546 O O . LEU A 1 71 ? 5.043 30.016 7.145 1 85.88 71 LEU A O 1
ATOM 550 N N . ASP A 1 72 ? 5.27 32.094 7.812 1 89.5 72 ASP A N 1
ATOM 551 C CA . ASP A 1 72 ? 3.932 32.156 8.391 1 89.5 72 ASP A CA 1
ATOM 552 C C . ASP A 1 72 ? 2.859 31.984 7.316 1 89.5 72 ASP A C 1
ATOM 554 O O . ASP A 1 72 ? 1.833 31.344 7.551 1 89.5 72 ASP A O 1
ATOM 558 N N . GLU A 1 73 ? 3.129 32.5 6.25 1 88.88 73 GLU A N 1
ATOM 559 C CA . GLU A 1 73 ? 2.195 32.375 5.137 1 88.88 73 GLU A CA 1
ATOM 560 C C . GLU A 1 73 ? 2.107 30.938 4.645 1 88.88 73 GLU A C 1
ATOM 562 O O . GLU A 1 73 ? 1.021 30.438 4.332 1 88.88 73 GLU A O 1
ATOM 567 N N . ARG A 1 74 ? 3.211 30.344 4.613 1 87.62 74 ARG A N 1
ATOM 568 C CA . ARG A 1 74 ? 3.236 28.969 4.16 1 87.62 74 ARG A CA 1
ATOM 569 C C . ARG A 1 74 ? 2.547 28.047 5.164 1 87.62 74 ARG A C 1
ATOM 571 O O . ARG A 1 74 ? 1.826 27.125 4.777 1 87.62 74 ARG A O 1
ATOM 578 N N . ARG A 1 75 ? 2.768 28.391 6.395 1 90.19 75 ARG A N 1
ATOM 579 C CA . ARG A 1 75 ? 2.094 27.625 7.445 1 90.19 75 ARG A CA 1
ATOM 580 C C . ARG A 1 75 ? 0.579 27.781 7.336 1 90.19 75 ARG A C 1
ATOM 582 O O . ARG A 1 75 ? -0.155 26.797 7.469 1 90.19 75 ARG A O 1
ATOM 589 N N . ALA A 1 76 ? 0.171 28.953 7.09 1 90.5 76 ALA A N 1
ATOM 590 C CA . ALA A 1 76 ? -1.258 29.234 6.953 1 90.5 76 ALA A CA 1
ATOM 591 C C . ALA A 1 76 ? -1.84 28.5 5.742 1 90.5 76 ALA A C 1
ATOM 593 O O . ALA A 1 76 ? -2.961 28 5.797 1 90.5 76 ALA A O 1
ATOM 594 N N . GLN A 1 77 ? -1.097 28.406 4.758 1 87.88 77 GLN A N 1
ATOM 595 C CA . GLN A 1 77 ? -1.546 27.734 3.549 1 87.88 77 GLN A CA 1
ATOM 596 C C . GLN A 1 77 ? -1.715 26.234 3.795 1 87.88 77 GLN A C 1
ATOM 598 O O . GLN A 1 77 ? -2.707 25.641 3.369 1 87.88 77 GLN A O 1
ATOM 603 N N . VAL A 1 78 ? -0.778 25.688 4.461 1 88.88 78 VAL A N 1
ATOM 604 C CA . VAL A 1 78 ? -0.851 24.266 4.781 1 88.88 78 VAL A CA 1
ATOM 605 C C . VAL A 1 78 ? -2.082 23.984 5.645 1 88.88 78 VAL A C 1
ATOM 607 O O . VAL A 1 78 ? -2.812 23.016 5.406 1 88.88 78 VAL A O 1
ATOM 610 N N . ALA A 1 79 ? -2.311 24.828 6.574 1 91.38 79 ALA A N 1
ATOM 611 C CA . ALA A 1 79 ? -3.459 24.688 7.465 1 91.38 79 ALA A CA 1
ATOM 612 C C . ALA A 1 79 ? -4.77 24.797 6.691 1 91.38 79 ALA A C 1
ATOM 614 O O . ALA A 1 79 ? -5.703 24.016 6.93 1 91.38 79 ALA A O 1
ATOM 615 N N . ASP A 1 80 ? -4.785 25.703 5.805 1 90.69 80 ASP A N 1
ATOM 616 C CA . ASP A 1 80 ? -5.988 25.906 5.004 1 90.69 80 ASP A CA 1
ATOM 617 C C . ASP A 1 80 ? -6.246 24.719 4.09 1 90.69 80 ASP A C 1
ATOM 619 O O . ASP A 1 80 ? -7.387 24.266 3.963 1 90.69 80 ASP A O 1
ATOM 623 N N . ASP A 1 81 ? -5.25 24.266 3.473 1 90 81 ASP A N 1
ATOM 624 C CA . ASP A 1 81 ? -5.383 23.109 2.605 1 90 81 ASP A CA 1
ATOM 625 C C . ASP A 1 81 ? -5.875 21.891 3.389 1 90 81 ASP A C 1
ATOM 627 O O . ASP A 1 81 ? -6.766 21.172 2.934 1 90 81 ASP A O 1
ATOM 631 N N . LEU A 1 82 ? -5.305 21.703 4.535 1 93.62 82 LEU A N 1
ATOM 632 C CA . LEU A 1 82 ? -5.691 20.578 5.383 1 93.62 82 LEU A CA 1
ATOM 633 C C . LEU A 1 82 ? -7.152 20.703 5.801 1 93.62 82 LEU A C 1
ATOM 635 O O . LEU A 1 82 ? -7.879 19.703 5.816 1 93.62 82 LEU A O 1
ATOM 639 N N . ALA A 1 83 ? -7.559 21.906 6.121 1 93.62 83 ALA A N 1
ATOM 640 C CA . ALA A 1 83 ? -8.953 22.125 6.484 1 93.62 83 ALA A CA 1
ATOM 641 C C . ALA A 1 83 ? -9.883 21.781 5.328 1 93.62 83 ALA A C 1
ATOM 643 O O . ALA A 1 83 ? -10.969 21.219 5.543 1 93.62 83 ALA A O 1
ATOM 644 N N . GLY A 1 84 ? -9.461 22.094 4.164 1 92.94 84 GLY A N 1
ATOM 645 C CA . GLY A 1 84 ? -10.219 21.719 2.98 1 92.94 84 GLY A CA 1
ATOM 646 C C . GLY A 1 84 ? -10.383 20.219 2.822 1 92.94 84 GLY A C 1
ATOM 647 O O . GLY A 1 84 ? -11.484 19.734 2.547 1 92.94 84 GLY A O 1
ATOM 648 N N . TYR A 1 85 ? -9.328 19.469 3.004 1 95.25 85 TYR A N 1
ATOM 649 C CA . TYR A 1 85 ? -9.375 18.016 2.904 1 95.25 85 TYR A CA 1
ATOM 650 C C . TYR A 1 85 ? -10.281 17.422 3.979 1 95.25 85 TYR A C 1
ATOM 652 O O . TYR A 1 85 ? -11.055 16.5 3.709 1 95.25 85 TYR A O 1
ATOM 660 N N . VAL A 1 86 ? -10.18 18 5.188 1 96.88 86 VAL A N 1
ATOM 661 C CA . VAL A 1 86 ? -10.992 17.5 6.301 1 96.88 86 VAL A CA 1
ATOM 662 C C . VAL A 1 86 ? -12.469 17.719 5.992 1 96.88 86 VAL A C 1
ATOM 664 O O . VAL A 1 86 ? -13.281 16.797 6.156 1 96.88 86 VAL A O 1
ATOM 667 N N . ASN A 1 87 ? -12.797 18.859 5.539 1 96.38 87 ASN A N 1
ATOM 668 C CA . ASN A 1 87 ? -14.18 19.156 5.211 1 96.38 87 ASN A CA 1
ATOM 669 C C . ASN A 1 87 ? -14.711 18.25 4.102 1 96.38 87 ASN A C 1
ATOM 671 O O . ASN A 1 87 ? -15.852 17.797 4.164 1 96.38 87 ASN A O 1
ATOM 675 N N . LYS A 1 88 ? -13.922 18.016 3.156 1 96.38 88 LYS A N 1
ATOM 676 C CA . LYS A 1 88 ? -14.32 17.125 2.057 1 96.38 88 LYS A CA 1
ATOM 677 C C . LYS A 1 88 ? -14.547 15.703 2.547 1 96.38 88 LYS A C 1
ATOM 679 O O . LYS A 1 88 ? -15.523 15.055 2.152 1 96.38 88 LYS A O 1
ATOM 684 N N . ALA A 1 89 ? -13.648 15.281 3.373 1 98.25 89 ALA A N 1
ATOM 685 C CA . ALA A 1 89 ? -13.781 13.93 3.91 1 98.25 89 ALA A CA 1
ATOM 686 C C . ALA A 1 89 ? -15.07 13.781 4.711 1 98.25 89 ALA A C 1
ATOM 688 O O . ALA A 1 89 ? -15.805 12.805 4.547 1 98.25 89 ALA A O 1
ATOM 689 N N . ARG A 1 90 ? -15.344 14.789 5.527 1 98.19 90 ARG A N 1
ATOM 690 C CA . ARG A 1 90 ? -16.547 14.766 6.348 1 98.19 90 ARG A CA 1
ATOM 691 C C . ARG A 1 90 ? -17.812 14.828 5.484 1 98.19 90 ARG A C 1
ATOM 693 O O . ARG A 1 90 ? -18.766 14.086 5.707 1 98.19 90 ARG A O 1
ATOM 700 N N . SER A 1 91 ? -17.734 15.648 4.52 1 97.25 91 SER A N 1
ATOM 701 C CA . SER A 1 91 ? -18.875 15.789 3.611 1 97.25 91 SER A CA 1
ATOM 702 C C . SER A 1 91 ? -19.109 14.5 2.826 1 97.25 91 SER A C 1
ATOM 704 O O . SER A 1 91 ? -20.25 14.18 2.479 1 97.25 91 SER A O 1
ATOM 706 N N . PHE A 1 92 ? -18.031 13.805 2.541 1 97.94 92 PHE A N 1
ATOM 707 C CA . PHE A 1 92 ? -18.109 12.555 1.799 1 97.94 92 PHE A CA 1
ATOM 708 C C . PHE A 1 92 ? -18.703 11.445 2.664 1 97.94 92 PHE A C 1
ATOM 710 O O . PHE A 1 92 ? -19.188 10.438 2.146 1 97.94 92 PHE A O 1
ATOM 717 N N . GLY A 1 93 ? -18.547 11.594 4.043 1 98.31 93 GLY A N 1
ATOM 718 C CA . GLY A 1 93 ? -19.219 10.633 4.906 1 98.31 93 GLY A CA 1
ATOM 719 C C . GLY A 1 93 ? -18.297 9.984 5.918 1 98.31 93 GLY A C 1
ATOM 720 O O . GLY A 1 93 ? -18.719 9.078 6.645 1 98.31 93 GLY A O 1
ATOM 721 N N . VAL A 1 94 ? -17.078 10.445 5.98 1 98.81 94 VAL A N 1
ATOM 722 C CA . VAL A 1 94 ? -16.188 9.922 7.004 1 98.81 94 VAL A CA 1
ATOM 723 C C . VAL A 1 94 ? -16.484 10.594 8.344 1 98.81 94 VAL A C 1
ATOM 725 O O . VAL A 1 94 ? -16.422 11.82 8.461 1 98.81 94 VAL A O 1
ATOM 728 N N . LYS A 1 95 ? -16.688 9.867 9.359 1 98.19 95 LYS A N 1
ATOM 729 C CA . LYS A 1 95 ? -17.219 10.383 10.617 1 98.19 95 LYS A CA 1
ATOM 730 C C . LYS A 1 95 ? -16.109 10.945 11.492 1 98.19 95 LYS A C 1
ATOM 732 O O . LYS A 1 95 ? -16.266 11.984 12.125 1 98.19 95 LYS A O 1
ATOM 737 N N . ASP A 1 96 ? -15.031 10.203 11.523 1 98.56 96 ASP A N 1
ATOM 738 C CA . ASP A 1 96 ? -13.914 10.578 12.383 1 98.56 96 ASP A CA 1
ATOM 739 C C . ASP A 1 96 ? -12.695 10.984 11.555 1 98.56 96 ASP A C 1
ATOM 741 O O . ASP A 1 96 ? -11.969 10.125 11.047 1 98.56 96 ASP A O 1
ATOM 745 N N . VAL A 1 97 ? -12.578 12.328 11.438 1 98.75 97 VAL A N 1
ATOM 746 C CA . VAL A 1 97 ? -11.484 12.859 10.633 1 98.75 97 VAL A CA 1
ATOM 747 C C . VAL A 1 97 ? -10.625 13.789 11.484 1 98.75 97 VAL A C 1
ATOM 749 O O . VAL A 1 97 ? -11.141 14.68 12.164 1 98.75 97 VAL A O 1
ATOM 752 N N . THR A 1 98 ? -9.328 13.555 11.508 1 98.5 98 THR A N 1
ATOM 753 C CA . THR A 1 98 ? -8.383 14.398 12.234 1 98.5 98 THR A CA 1
ATOM 754 C C . THR A 1 98 ? -7.27 14.891 11.312 1 98.5 98 THR A C 1
ATOM 756 O O . THR A 1 98 ? -6.75 14.125 10.5 1 98.5 98 THR A O 1
ATOM 759 N N . ALA A 1 99 ? -6.918 16.125 11.461 1 97.75 99 ALA A N 1
ATOM 760 C CA . ALA A 1 99 ? -5.824 16.703 10.688 1 97.75 99 ALA A CA 1
ATOM 761 C C . ALA A 1 99 ? -4.523 16.703 11.484 1 97.75 99 ALA A C 1
ATOM 763 O O . ALA A 1 99 ? -4.531 16.953 12.695 1 97.75 99 ALA A O 1
ATOM 764 N N . TYR A 1 100 ? -3.445 16.406 10.82 1 97.62 100 TYR A N 1
ATOM 765 C CA . TYR A 1 100 ? -2.102 16.484 11.383 1 97.62 100 TYR A CA 1
ATOM 766 C C . TYR A 1 100 ? -1.184 17.312 10.5 1 97.62 100 TYR A C 1
ATOM 768 O O . TYR A 1 100 ? -1.325 17.312 9.273 1 97.62 100 TYR A O 1
ATOM 776 N N . SER A 1 101 ? -0.255 18.031 11.109 1 95.81 101 SER A N 1
ATOM 777 C CA . SER A 1 101 ? 0.737 18.797 10.375 1 95.81 101 SER A CA 1
ATOM 778 C C . SER A 1 101 ? 2.09 18.781 11.078 1 95.81 101 SER A C 1
ATOM 780 O O . SER A 1 101 ? 2.182 18.406 12.242 1 95.81 101 SER A O 1
ATOM 782 N N . GLY A 1 102 ? 3.082 19.094 10.375 1 94.5 102 GLY A N 1
ATOM 783 C CA . GLY A 1 102 ? 4.453 19.203 10.852 1 94.5 102 GLY A CA 1
ATOM 784 C C . GLY A 1 102 ? 5.367 19.922 9.883 1 94.5 102 GLY A C 1
ATOM 785 O O . GLY A 1 102 ? 4.918 20.422 8.852 1 94.5 102 GLY A O 1
ATOM 786 N N . GLU A 1 103 ? 6.609 20.109 10.289 1 93.69 103 GLU A N 1
ATOM 787 C CA . GLU A 1 103 ? 7.602 20.766 9.445 1 93.69 103 GLU A CA 1
ATOM 788 C C . GLU A 1 103 ? 8.875 19.922 9.352 1 93.69 103 GLU A C 1
ATOM 790 O O . GLU A 1 103 ? 9.32 19.344 10.344 1 93.69 103 GLU A O 1
ATOM 795 N N . GLY A 1 104 ? 9.406 19.859 8.164 1 93.75 104 GLY A N 1
ATOM 796 C CA . GLY A 1 104 ? 10.617 19.094 7.922 1 93.75 104 GLY A CA 1
ATOM 797 C C . GLY A 1 104 ? 10.531 18.219 6.676 1 93.75 104 GLY A C 1
ATOM 798 O O . GLY A 1 104 ? 9.883 18.594 5.699 1 93.75 104 GLY A O 1
ATOM 799 N N . LYS A 1 105 ? 11.336 17.172 6.625 1 93.12 105 LYS A N 1
ATOM 800 C CA . LYS A 1 105 ? 11.219 16.188 5.555 1 93.12 105 LYS A CA 1
ATOM 801 C C . LYS A 1 105 ? 9.969 15.336 5.73 1 93.12 105 LYS A C 1
ATOM 803 O O . LYS A 1 105 ? 9.82 14.633 6.734 1 93.12 105 LYS A O 1
ATOM 808 N N . PRO A 1 106 ? 9.133 15.305 4.848 1 94.19 106 PRO A N 1
ATOM 809 C CA . PRO A 1 106 ? 7.793 14.75 5.051 1 94.19 106 PRO A CA 1
ATOM 810 C C . PRO A 1 106 ? 7.82 13.305 5.535 1 94.19 106 PRO A C 1
ATOM 812 O O . PRO A 1 106 ? 7.227 12.977 6.566 1 94.19 106 PRO A O 1
ATOM 815 N N . GLY A 1 107 ? 8.5 12.406 4.836 1 95.31 107 GLY A N 1
ATOM 816 C CA . GLY A 1 107 ? 8.539 11.008 5.227 1 95.31 107 GLY A CA 1
ATOM 817 C C . GLY A 1 107 ? 9.062 10.797 6.633 1 95.31 107 GLY A C 1
ATOM 818 O O . GLY A 1 107 ? 8.508 10 7.395 1 95.31 107 GLY A O 1
ATOM 819 N N . VAL A 1 108 ? 10.086 11.516 6.973 1 95.75 108 VAL A N 1
ATOM 820 C CA . VAL A 1 108 ? 10.727 11.391 8.273 1 95.75 108 VAL A CA 1
ATOM 821 C C . VAL A 1 108 ? 9.781 11.883 9.367 1 95.75 108 VAL A C 1
ATOM 823 O O . VAL A 1 108 ? 9.586 11.203 10.375 1 95.75 108 VAL A O 1
ATOM 826 N N . VAL A 1 109 ? 9.195 13.047 9.141 1 96.88 109 VAL A N 1
ATOM 827 C CA . VAL A 1 109 ? 8.305 13.641 10.125 1 96.88 109 VAL A CA 1
ATOM 828 C C . VAL A 1 109 ? 7.07 12.758 10.305 1 96.88 109 VAL A C 1
ATOM 830 O O . VAL A 1 109 ? 6.633 12.516 11.43 1 96.88 109 VAL A O 1
ATOM 833 N N . ILE A 1 110 ? 6.539 12.188 9.227 1 97.81 110 ILE A N 1
ATOM 834 C CA . ILE A 1 110 ? 5.34 11.359 9.289 1 97.81 110 ILE A CA 1
ATOM 835 C C . ILE A 1 110 ? 5.637 10.086 10.078 1 97.81 110 ILE A C 1
ATOM 837 O O . ILE A 1 110 ? 4.867 9.711 10.969 1 97.81 110 ILE A O 1
ATOM 841 N N . ILE A 1 111 ? 6.758 9.5 9.828 1 96.69 111 ILE A N 1
ATOM 842 C CA . ILE A 1 111 ? 7.062 8.211 10.438 1 96.69 111 ILE A CA 1
ATOM 843 C C . ILE A 1 111 ? 7.488 8.414 11.891 1 96.69 111 ILE A C 1
ATOM 845 O O . ILE A 1 111 ? 7.035 7.688 12.781 1 96.69 111 ILE A O 1
ATOM 849 N N . ASN A 1 112 ? 8.281 9.422 12.133 1 96.44 112 ASN A N 1
ATOM 850 C CA . ASN A 1 112 ? 8.914 9.523 13.445 1 96.44 112 ASN A CA 1
ATOM 851 C C . ASN A 1 112 ? 8.07 10.359 14.406 1 96.44 112 ASN A C 1
ATOM 853 O O . ASN A 1 112 ? 8.133 10.164 15.625 1 96.44 112 ASN A O 1
ATOM 857 N N . ASP A 1 113 ? 7.336 11.297 13.867 1 97.5 113 ASP A N 1
ATOM 858 C CA . ASP A 1 113 ? 6.668 12.25 14.758 1 97.5 113 ASP A CA 1
ATOM 859 C C . ASP A 1 113 ? 5.156 12.062 14.727 1 97.5 113 ASP A C 1
ATOM 861 O O . ASP A 1 113 ? 4.488 12.148 15.758 1 97.5 113 ASP A O 1
ATOM 865 N N . ILE A 1 114 ? 4.559 11.758 13.57 1 98.06 114 ILE A N 1
ATOM 866 C CA . ILE A 1 114 ? 3.109 11.766 13.422 1 98.06 114 ILE A CA 1
ATOM 867 C C . ILE A 1 114 ? 2.549 10.391 13.75 1 98.06 114 ILE A C 1
ATOM 869 O O . ILE A 1 114 ? 1.627 10.266 14.562 1 98.06 114 ILE A O 1
ATOM 873 N N . LEU A 1 115 ? 3.109 9.305 13.203 1 97.69 115 LEU A N 1
ATOM 874 C CA . LEU A 1 115 ? 2.557 7.957 13.305 1 97.69 115 LEU A CA 1
ATOM 875 C C . LEU A 1 115 ? 2.52 7.492 14.758 1 97.69 115 LEU A C 1
ATOM 877 O O . LEU A 1 115 ? 1.555 6.855 15.18 1 97.69 115 LEU A O 1
ATOM 881 N N . PRO A 1 116 ? 3.539 7.793 15.578 1 95.62 116 PRO A N 1
ATOM 882 C CA . PRO A 1 116 ? 3.486 7.352 16.969 1 95.62 116 PRO A CA 1
ATOM 883 C C . PRO A 1 116 ? 2.297 7.93 17.734 1 95.62 116 PRO A C 1
ATOM 885 O O . PRO A 1 116 ? 1.77 7.289 18.641 1 95.62 116 PRO A O 1
ATOM 888 N N . ASP A 1 117 ? 1.834 9.109 17.312 1 94.56 117 ASP A N 1
ATOM 889 C CA . ASP A 1 117 ? 0.7 9.758 17.969 1 94.56 117 ASP A CA 1
ATOM 890 C C . ASP A 1 117 ? -0.623 9.273 17.375 1 94.56 117 ASP A C 1
ATOM 892 O O . ASP A 1 117 ? -1.604 9.102 18.109 1 94.56 117 ASP A O 1
ATOM 896 N N . VAL A 1 118 ? -0.71 9.031 16.141 1 95.94 118 VAL A N 1
ATOM 897 C CA . VAL A 1 118 ? -1.928 8.672 15.422 1 95.94 118 VAL A CA 1
ATOM 898 C C . VAL A 1 118 ? -2.225 7.188 15.617 1 95.94 118 VAL A C 1
ATOM 900 O O . VAL A 1 118 ? -3.387 6.785 15.688 1 95.94 118 VAL A O 1
ATOM 903 N N . ASN A 1 119 ? -1.153 6.324 15.641 1 96.56 119 ASN A N 1
ATOM 904 C CA . ASN A 1 119 ? -1.252 4.875 15.734 1 96.56 119 ASN A CA 1
ATOM 905 C C . ASN A 1 119 ? -2.068 4.289 14.586 1 96.56 119 ASN A C 1
ATOM 907 O O . ASN A 1 119 ? -2.938 3.443 14.805 1 96.56 119 ASN A O 1
ATOM 911 N N . ALA A 1 120 ? -1.944 4.824 13.398 1 98.56 120 ALA A N 1
ATOM 912 C CA . ALA A 1 120 ? -2.566 4.27 12.203 1 98.56 120 ALA A CA 1
ATOM 913 C C . ALA A 1 120 ? -1.942 2.926 11.836 1 98.56 120 ALA A C 1
ATOM 915 O O . ALA A 1 120 ? -0.73 2.74 11.969 1 98.56 120 ALA A O 1
ATOM 916 N N . ASP A 1 121 ? -2.787 2.025 11.359 1 98.56 121 ASP A N 1
ATOM 917 C CA . ASP A 1 121 ? -2.256 0.74 10.914 1 98.56 121 ASP A CA 1
ATOM 918 C C . ASP A 1 121 ? -2.148 0.686 9.398 1 98.56 121 ASP A C 1
ATOM 920 O O . ASP A 1 121 ? -1.611 -0.274 8.836 1 98.56 121 ASP A O 1
ATOM 924 N N . LEU A 1 122 ? -2.607 1.756 8.688 1 98.81 122 LEU A N 1
ATOM 925 C CA . LEU A 1 122 ? -2.406 1.929 7.254 1 98.81 122 LEU A CA 1
ATOM 926 C C . LEU A 1 122 ? -2.002 3.363 6.93 1 98.81 122 LEU A C 1
ATOM 928 O O . LEU A 1 122 ? -2.703 4.309 7.301 1 98.81 122 LEU A O 1
ATOM 932 N N . LEU A 1 123 ? -0.87 3.502 6.312 1 98.81 123 LEU A N 1
ATOM 933 C CA . LEU A 1 123 ? -0.409 4.773 5.766 1 98.81 123 LEU A CA 1
ATOM 934 C C . LEU A 1 123 ? -0.608 4.82 4.258 1 98.81 123 LEU A C 1
ATOM 936 O O . LEU A 1 123 ? -0.142 3.934 3.537 1 98.81 123 LEU A O 1
ATOM 940 N N . VAL A 1 124 ? -1.312 5.859 3.781 1 98.81 124 VAL A N 1
ATOM 941 C CA . VAL A 1 124 ? -1.657 6.023 2.375 1 98.81 124 VAL A CA 1
ATOM 942 C C . VAL A 1 124 ? -0.883 7.203 1.786 1 98.81 124 VAL A C 1
ATOM 944 O O . VAL A 1 124 ? -0.869 8.297 2.361 1 98.81 124 VAL A O 1
ATOM 947 N N . CYS A 1 125 ? -0.234 6.984 0.667 1 97.12 125 CYS A N 1
ATOM 948 C CA . CYS A 1 125 ? 0.425 8.062 -0.06 1 97.12 125 CYS A CA 1
ATOM 949 C C . CYS A 1 125 ? 0.296 7.863 -1.565 1 97.12 125 CYS A C 1
ATOM 951 O O . CYS A 1 125 ? -0.125 6.801 -2.021 1 97.12 125 CYS A O 1
ATOM 953 N N . GLY A 1 126 ? 0.473 8.914 -2.234 1 94.75 126 GLY A N 1
ATOM 954 C CA . GLY A 1 126 ? 0.439 8.859 -3.688 1 94.75 126 GLY A CA 1
ATOM 955 C C . GLY A 1 126 ? 1.814 8.719 -4.312 1 94.75 126 GLY A C 1
ATOM 956 O O . GLY A 1 126 ? 2.83 8.883 -3.633 1 94.75 126 GLY A O 1
ATOM 957 N N . SER A 1 127 ? 1.814 8.305 -5.586 1 87.62 127 SER A N 1
ATOM 958 C CA . SER A 1 127 ? 3.051 8.227 -6.355 1 87.62 127 SER A CA 1
ATOM 959 C C . SER A 1 127 ? 3.193 9.414 -7.297 1 87.62 127 SER A C 1
ATOM 961 O O . SER A 1 127 ? 2.219 9.836 -7.926 1 87.62 127 SER A O 1
ATOM 963 N N . LYS A 1 128 ? 4.207 10.195 -7.18 1 73.56 128 LYS A N 1
ATOM 964 C CA . LYS A 1 128 ? 4.465 11.211 -8.195 1 73.56 128 LYS A CA 1
ATOM 965 C C . LYS A 1 128 ? 5.035 10.586 -9.469 1 73.56 128 LYS A C 1
ATOM 967 O O . LYS A 1 128 ? 5.992 9.812 -9.406 1 73.56 128 LYS A O 1
ATOM 972 N N . THR A 1 129 ? 4.121 10.117 -10.391 1 59.78 129 THR A N 1
ATOM 973 C CA . THR A 1 129 ? 4.637 9.43 -11.57 1 59.78 129 THR A CA 1
ATOM 974 C C . THR A 1 129 ? 5.012 10.43 -12.656 1 59.78 129 THR A C 1
ATOM 976 O O . THR A 1 129 ? 4.27 11.383 -12.914 1 59.78 129 THR A O 1
ATOM 979 N N . LYS A 1 130 ? 6.305 10.812 -12.773 1 55.12 130 LYS A N 1
ATOM 980 C CA . LYS A 1 130 ? 6.656 11.57 -13.977 1 55.12 130 LYS A CA 1
ATOM 981 C C . LYS A 1 130 ? 6.797 10.648 -15.18 1 55.12 130 LYS A C 1
ATOM 983 O O . LYS A 1 130 ? 7.434 9.594 -15.094 1 55.12 130 LYS A O 1
ATOM 988 N N . PRO A 1 131 ? 5.793 10.906 -16.109 1 52.19 131 PRO A N 1
ATOM 989 C CA . PRO A 1 131 ? 5.977 10.125 -17.328 1 52.19 131 PRO A CA 1
ATOM 990 C C . PRO A 1 131 ? 7.371 10.273 -17.922 1 52.19 131 PRO A C 1
ATOM 992 O O . PRO A 1 131 ? 7.914 11.383 -17.969 1 52.19 131 PRO A O 1
ATOM 995 N N . LEU A 1 132 ? 8.359 9.562 -17.578 1 46.5 132 LEU A N 1
ATOM 996 C CA . LEU A 1 132 ? 9.609 9.75 -18.312 1 46.5 132 LEU A CA 1
ATOM 997 C C . LEU A 1 132 ? 9.43 9.438 -19.781 1 46.5 132 LEU A C 1
ATOM 999 O O . LEU A 1 132 ? 8.547 8.656 -20.156 1 46.5 132 LEU A O 1
ATOM 1003 N N . THR A 1 133 ? 10.062 10.32 -20.578 1 45.34 133 THR A N 1
ATOM 1004 C CA . THR A 1 133 ? 10.164 10.133 -22.016 1 45.34 133 THR A CA 1
ATOM 1005 C C . THR A 1 133 ? 10.469 8.672 -22.344 1 45.34 133 THR A C 1
ATOM 1007 O O . THR A 1 133 ? 11.469 8.125 -21.875 1 45.34 133 THR A O 1
ATOM 1010 N N . GLY A 1 134 ? 9.562 7.934 -23.094 1 48.19 134 GLY A N 1
ATOM 1011 C CA . GLY A 1 134 ? 9.578 6.602 -23.672 1 48.19 134 GLY A CA 1
ATOM 1012 C C . GLY A 1 134 ? 9.117 5.523 -22.719 1 48.19 134 GLY A C 1
ATOM 1013 O O . GLY A 1 134 ? 8.242 4.723 -23.047 1 48.19 134 GLY A O 1
ATOM 1014 N N . ARG A 1 135 ? 10.094 5.047 -21.875 1 50.59 135 ARG A N 1
ATOM 1015 C CA . ARG A 1 135 ? 9.734 3.898 -21.062 1 50.59 135 ARG A CA 1
ATOM 1016 C C . ARG A 1 135 ? 8.906 4.328 -19.844 1 50.59 135 ARG A C 1
ATOM 1018 O O . ARG A 1 135 ? 9.188 5.355 -19.234 1 50.59 135 ARG A O 1
ATOM 1025 N N . LYS A 1 136 ? 7.684 4.023 -19.688 1 51.97 136 LYS A N 1
ATOM 1026 C CA . LYS A 1 136 ? 6.676 4.199 -18.641 1 51.97 136 LYS A CA 1
ATOM 1027 C C . LYS A 1 136 ? 7.289 4.059 -17.25 1 51.97 136 LYS A C 1
ATOM 1029 O O . LYS A 1 136 ? 7.129 3.027 -16.594 1 51.97 136 LYS A O 1
ATOM 1034 N N . ARG A 1 137 ? 8.477 4.664 -17.078 1 57.09 137 ARG A N 1
ATOM 1035 C CA . ARG A 1 137 ? 9.117 4.43 -15.781 1 57.09 137 ARG A CA 1
ATOM 1036 C C . ARG A 1 137 ? 8.328 5.074 -14.648 1 57.09 137 ARG A C 1
ATOM 1038 O O . ARG A 1 137 ? 7.957 6.25 -14.734 1 57.09 137 ARG A O 1
ATOM 1045 N N . VAL A 1 138 ? 7.566 4.242 -14.023 1 64.25 138 VAL A N 1
ATOM 1046 C CA . VAL A 1 138 ? 6.895 4.672 -12.797 1 64.25 138 VAL A CA 1
ATOM 1047 C C . VAL A 1 138 ? 7.934 5.098 -11.758 1 64.25 138 VAL A C 1
ATOM 1049 O O . VAL A 1 138 ? 8.922 4.395 -11.539 1 64.25 138 VAL A O 1
ATOM 1052 N N . PHE A 1 139 ? 8.141 6.398 -11.578 1 73.88 139 PHE A N 1
ATOM 1053 C CA . PHE A 1 139 ? 9.039 6.898 -10.539 1 73.88 139 PHE A CA 1
ATOM 1054 C C . PHE A 1 139 ? 8.266 7.16 -9.25 1 73.88 139 PHE A C 1
ATOM 1056 O O . PHE A 1 139 ? 7.227 7.824 -9.258 1 73.88 139 PHE A O 1
ATOM 1063 N N . LEU A 1 140 ? 8.711 6.402 -8.211 1 85 140 LEU A N 1
ATOM 1064 C CA . LEU A 1 140 ? 8.188 6.684 -6.879 1 85 140 LEU A CA 1
ATOM 1065 C C . LEU A 1 140 ? 8.969 7.812 -6.215 1 85 140 LEU A C 1
ATOM 1067 O O . LEU A 1 140 ? 10.195 7.766 -6.148 1 85 140 LEU A O 1
ATOM 1071 N N . GLY A 1 141 ? 8.289 8.844 -5.871 1 87.5 141 GLY A N 1
ATOM 1072 C CA . GLY A 1 141 ? 8.938 9.953 -5.191 1 87.5 141 GLY A CA 1
ATOM 1073 C C . GLY A 1 141 ? 9.688 9.531 -3.941 1 87.5 141 GLY A C 1
ATOM 1074 O O . GLY A 1 141 ? 9.406 8.484 -3.365 1 87.5 141 GLY A O 1
ATOM 1075 N N . SER A 1 142 ? 10.531 10.352 -3.537 1 89.25 142 SER A N 1
ATOM 1076 C CA . SER A 1 142 ? 11.43 10.055 -2.43 1 89.25 142 SER A CA 1
ATOM 1077 C C . SER A 1 142 ? 10.664 9.883 -1.124 1 89.25 142 SER A C 1
ATOM 1079 O O . SER A 1 142 ? 11.023 9.047 -0.294 1 89.25 142 SER A O 1
ATOM 1081 N N . GLN A 1 143 ? 9.578 10.625 -0.918 1 91.12 143 GLN A N 1
ATOM 1082 C CA . GLN A 1 143 ? 8.828 10.531 0.328 1 91.12 143 GLN A CA 1
ATOM 1083 C C . GLN A 1 143 ? 8.023 9.234 0.392 1 91.12 143 GLN A C 1
ATOM 1085 O O . GLN A 1 143 ? 8.023 8.555 1.42 1 91.12 143 GLN A O 1
ATOM 1090 N N . ALA A 1 144 ? 7.398 8.93 -0.709 1 93.62 144 ALA A N 1
ATOM 1091 C CA . ALA A 1 144 ? 6.66 7.676 -0.773 1 93.62 144 ALA A CA 1
ATOM 1092 C C . ALA A 1 144 ? 7.594 6.48 -0.62 1 93.62 144 ALA A C 1
ATOM 1094 O O . ALA A 1 144 ? 7.273 5.52 0.085 1 93.62 144 ALA A O 1
ATOM 1095 N N . SER A 1 145 ? 8.727 6.559 -1.236 1 92.94 145 SER A N 1
ATOM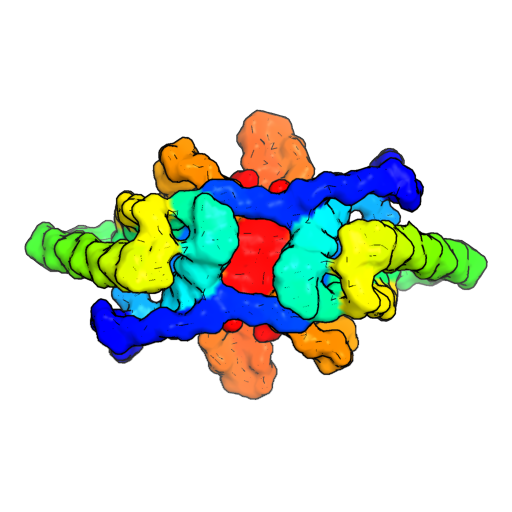 1096 C CA . SER A 1 145 ? 9.727 5.5 -1.118 1 92.94 145 SER A CA 1
ATOM 1097 C C . SER A 1 145 ? 10.188 5.332 0.325 1 92.94 145 SER A C 1
ATOM 1099 O O . SER A 1 145 ? 10.227 4.215 0.845 1 92.94 145 SER A O 1
ATOM 1101 N N . TYR A 1 146 ? 10.484 6.422 0.941 1 92.94 146 TYR A N 1
ATOM 1102 C CA . TYR A 1 146 ? 10.945 6.402 2.324 1 92.94 146 TYR A CA 1
ATOM 1103 C C . TYR A 1 146 ? 9.891 5.805 3.244 1 92.94 146 TYR A C 1
ATOM 1105 O O . TYR A 1 146 ? 10.195 4.945 4.074 1 92.94 146 TYR A O 1
ATOM 1113 N N . MET A 1 147 ? 8.688 6.18 3.104 1 95.62 147 MET A N 1
ATOM 1114 C CA . MET A 1 147 ? 7.609 5.695 3.961 1 95.62 147 MET A CA 1
ATOM 1115 C C . MET A 1 147 ? 7.352 4.211 3.725 1 95.62 147 MET A C 1
ATOM 1117 O O . MET A 1 147 ? 7.145 3.455 4.676 1 95.62 147 MET A O 1
ATOM 1121 N N . SER A 1 148 ? 7.375 3.803 2.465 1 95.06 148 SER A N 1
ATOM 1122 C CA . SER A 1 148 ? 7.188 2.389 2.158 1 95.06 148 SER A CA 1
ATOM 1123 C C . SER A 1 148 ? 8.266 1.533 2.814 1 95.06 148 SER A C 1
ATOM 1125 O O . SER A 1 148 ? 7.984 0.434 3.297 1 95.06 148 SER A O 1
ATOM 1127 N N . GLN A 1 149 ? 9.4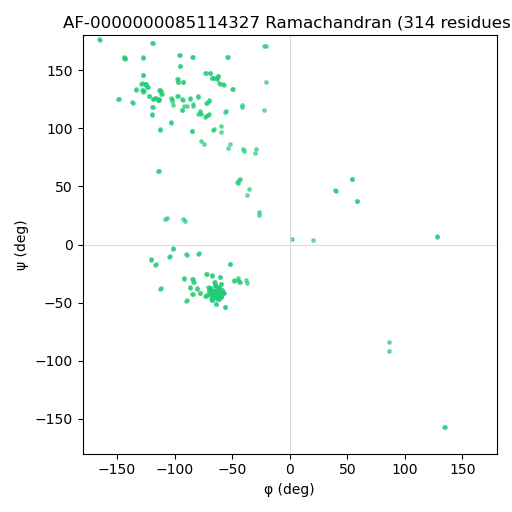14 2.064 2.912 1 92.5 149 GLN A N 1
ATOM 1128 C CA . GLN A 1 149 ? 10.562 1.308 3.402 1 92.5 149 GLN A CA 1
ATOM 1129 C C . GLN A 1 149 ? 10.617 1.316 4.926 1 92.5 149 GLN A C 1
ATOM 1131 O O . GLN A 1 149 ? 11.039 0.338 5.547 1 92.5 149 GLN A O 1
ATOM 1136 N N . ASN A 1 150 ? 10.102 2.393 5.52 1 92.5 150 ASN A N 1
ATOM 1137 C CA . ASN A 1 150 ? 10.5 2.6 6.906 1 92.5 150 ASN A CA 1
ATOM 1138 C C . ASN A 1 150 ? 9.289 2.619 7.84 1 92.5 150 ASN A C 1
ATOM 1140 O O . ASN A 1 150 ? 9.438 2.551 9.062 1 92.5 150 ASN A O 1
ATOM 1144 N N . ALA A 1 151 ? 8.141 2.711 7.285 1 95 151 ALA A N 1
ATOM 1145 C CA . ALA A 1 151 ? 6.969 2.824 8.148 1 95 151 ALA A CA 1
ATOM 1146 C C . ALA A 1 151 ? 6.793 1.573 9 1 95 151 ALA A C 1
ATOM 1148 O O . ALA A 1 151 ? 6.992 0.454 8.523 1 95 151 ALA A O 1
ATOM 1149 N N . PRO A 1 152 ? 6.352 1.729 10.266 1 93.25 152 PRO A N 1
ATOM 1150 C CA . PRO A 1 152 ? 6.09 0.579 11.133 1 93.25 152 PRO A CA 1
ATOM 1151 C C . PRO A 1 152 ? 4.742 -0.083 10.836 1 93.25 152 PRO A C 1
ATOM 1153 O O . PRO A 1 152 ? 4.438 -1.139 11.398 1 93.25 152 PRO A O 1
ATOM 1156 N N . CYS A 1 153 ? 3.953 0.503 10.023 1 96.25 153 CYS A N 1
ATOM 1157 C CA . CYS A 1 153 ? 2.635 -0.001 9.648 1 96.25 153 CYS A CA 1
ATOM 1158 C C . CYS A 1 153 ? 2.555 -0.27 8.156 1 96.25 153 CYS A C 1
ATOM 1160 O O . CYS A 1 153 ? 3.512 -0.014 7.422 1 96.25 153 CYS A O 1
ATOM 1162 N N . SER A 1 154 ? 1.478 -0.848 7.68 1 97.62 154 SER A N 1
ATOM 1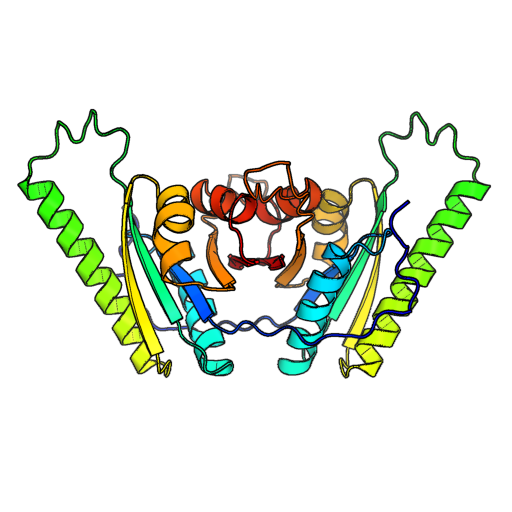163 C CA . SER A 1 154 ? 1.273 -1.084 6.254 1 97.62 154 SER A CA 1
ATOM 1164 C C . SER A 1 154 ? 1.227 0.227 5.477 1 97.62 154 SER A C 1
ATOM 1166 O O . SER A 1 154 ? 0.771 1.248 6 1 97.62 154 SER A O 1
ATOM 1168 N N . VAL A 1 155 ? 1.761 0.199 4.25 1 98.12 155 VAL A N 1
ATOM 1169 C CA . VAL A 1 155 ? 1.772 1.375 3.385 1 98.12 155 VAL A CA 1
ATOM 1170 C C . VAL A 1 155 ? 1.181 1.021 2.021 1 98.12 155 VAL A C 1
ATOM 1172 O O . VAL A 1 155 ? 1.487 -0.034 1.461 1 98.12 155 VAL A O 1
ATOM 1175 N N . ILE A 1 156 ? 0.308 1.856 1.57 1 98.69 156 ILE A N 1
ATOM 1176 C CA . ILE A 1 156 ? -0.164 1.709 0.198 1 98.69 156 ILE A CA 1
ATOM 1177 C C . ILE A 1 156 ? 0.236 2.934 -0.621 1 98.69 156 ILE A C 1
ATOM 1179 O O . ILE A 1 156 ? 0.051 4.07 -0.179 1 98.69 156 ILE A O 1
ATOM 1183 N N . VAL A 1 157 ? 0.886 2.688 -1.697 1 97.31 157 VAL A N 1
ATOM 1184 C CA . VAL A 1 157 ? 1.16 3.697 -2.717 1 97.31 157 VAL A CA 1
ATOM 1185 C C . VAL A 1 157 ? 0.072 3.658 -3.787 1 97.31 157 VAL A C 1
ATOM 1187 O O . VAL A 1 157 ? -0.028 2.689 -4.543 1 97.31 157 VAL A O 1
ATOM 1190 N N . VAL A 1 158 ? -0.657 4.723 -3.873 1 97.06 158 VAL A N 1
ATOM 1191 C CA . VAL A 1 158 ? -1.798 4.785 -4.781 1 97.06 158 VAL A CA 1
ATOM 1192 C C . VAL A 1 158 ? -1.386 5.473 -6.078 1 97.06 158 VAL A C 1
ATOM 1194 O O . VAL A 1 158 ? -0.799 6.559 -6.059 1 97.06 158 VAL A O 1
ATOM 1197 N N . ARG A 1 159 ? -1.697 4.762 -7.148 1 93.06 159 ARG A N 1
ATOM 1198 C CA . ARG A 1 159 ? -1.312 5.301 -8.445 1 93.06 159 ARG A CA 1
ATOM 1199 C C . ARG A 1 159 ? -2.539 5.57 -9.312 1 93.06 159 ARG A C 1
ATOM 1201 O O . ARG A 1 159 ? -3.582 4.938 -9.133 1 93.06 159 ARG A O 1
ATOM 1208 N N . MET B 1 1 ? 4.293 25.219 -12.398 1 25.12 1 MET B N 1
ATOM 1209 C CA . MET B 1 1 ? 3.436 25.812 -11.383 1 25.12 1 MET B CA 1
ATOM 1210 C C . MET B 1 1 ? 2.24 24.922 -11.078 1 25.12 1 MET B C 1
ATOM 1212 O O . MET B 1 1 ? 1.32 24.812 -11.891 1 25.12 1 MET B O 1
ATOM 1216 N N . GLY B 1 2 ? 2.334 23.781 -10.555 1 35.56 2 GLY B N 1
ATOM 1217 C CA . GLY B 1 2 ? 1.311 22.75 -10.594 1 35.56 2 GLY B CA 1
ATOM 1218 C C . GLY B 1 2 ? -0.025 23.203 -10.047 1 35.56 2 GLY B C 1
ATOM 1219 O O . GLY B 1 2 ? -0.074 24.047 -9.148 1 35.56 2 GLY B O 1
ATOM 1220 N N . GLU B 1 3 ? -1.097 23.312 -10.812 1 38.41 3 GLU B N 1
ATOM 1221 C CA . GLU B 1 3 ? -2.42 23.844 -10.5 1 38.41 3 GLU B CA 1
ATOM 1222 C C . GLU B 1 3 ? -2.867 23.422 -9.102 1 38.41 3 GLU B C 1
ATOM 1224 O O . GLU B 1 3 ? -2.891 22.234 -8.773 1 38.41 3 GLU B O 1
ATOM 1229 N N . LYS B 1 4 ? -2.387 24.172 -8.117 1 47.41 4 LYS B N 1
ATOM 1230 C CA . LYS B 1 4 ? -2.947 24.016 -6.773 1 47.41 4 LYS B CA 1
ATOM 1231 C C . LYS B 1 4 ? -4.414 23.594 -6.836 1 47.41 4 LYS B C 1
ATOM 1233 O O . LYS B 1 4 ? -5.227 24.25 -7.5 1 47.41 4 LYS B O 1
ATOM 1238 N N . LEU B 1 5 ? -4.699 22.453 -7.055 1 49.47 5 LEU B N 1
ATOM 1239 C CA . LEU B 1 5 ? -6.102 22.062 -6.98 1 49.47 5 LEU B CA 1
ATOM 1240 C C . LEU B 1 5 ? -6.762 22.656 -5.738 1 49.47 5 LEU B C 1
ATOM 1242 O O . LEU B 1 5 ? -6.441 22.25 -4.613 1 49.47 5 LEU B O 1
ATOM 1246 N N . ASN B 1 6 ? -6.652 23.828 -5.59 1 49.06 6 ASN B N 1
ATOM 1247 C CA . ASN B 1 6 ? -7.453 24.5 -4.578 1 49.06 6 ASN B CA 1
ATOM 1248 C C . ASN B 1 6 ? -8.688 23.672 -4.199 1 49.06 6 ASN B C 1
ATOM 1250 O O . ASN B 1 6 ? -9.141 22.844 -4.977 1 49.06 6 ASN B O 1
ATOM 1254 N N . GLY B 1 7 ? -9.172 23.531 -2.938 1 58.62 7 GLY B N 1
ATOM 1255 C CA . GLY B 1 7 ? -10.445 23.109 -2.373 1 58.62 7 GLY B CA 1
ATOM 1256 C C . GLY B 1 7 ? -11.461 22.703 -3.426 1 58.62 7 GLY B C 1
ATOM 1257 O O . GLY B 1 7 ? -12.602 22.359 -3.098 1 58.62 7 GLY B O 1
ATOM 1258 N N . ASP B 1 8 ? -10.977 22.703 -4.758 1 71.94 8 ASP B N 1
ATOM 1259 C CA . ASP B 1 8 ? -12.086 22.594 -5.699 1 71.94 8 ASP B CA 1
ATOM 1260 C C . ASP B 1 8 ? -12.117 21.219 -6.359 1 71.94 8 ASP B C 1
ATOM 1262 O O . ASP B 1 8 ? -12.523 21.078 -7.516 1 71.94 8 ASP B O 1
ATOM 1266 N N . PHE B 1 9 ? -11.531 20.25 -5.773 1 83.88 9 PHE B N 1
ATOM 1267 C CA . PHE B 1 9 ? -11.719 18.969 -6.434 1 83.88 9 PHE B CA 1
ATOM 1268 C C . PHE B 1 9 ? -12.883 18.203 -5.816 1 83.88 9 PHE B C 1
ATOM 1270 O O . PHE B 1 9 ? -13.352 18.547 -4.727 1 83.88 9 PHE B O 1
ATOM 1277 N N . GLU B 1 10 ? -13.461 17.359 -6.645 1 91.38 10 GLU B N 1
ATOM 1278 C CA . GLU B 1 10 ? -14.484 16.438 -6.168 1 91.38 10 GLU B CA 1
ATOM 1279 C C . GLU B 1 10 ? -13.898 15.062 -5.875 1 91.38 10 GLU B C 1
ATOM 1281 O O . GLU B 1 10 ? -13.039 14.578 -6.617 1 91.38 10 GLU B O 1
ATOM 1286 N N . ILE B 1 11 ? -14.422 14.531 -4.859 1 95.69 11 ILE B N 1
ATOM 1287 C CA . ILE B 1 11 ? -13.953 13.195 -4.5 1 95.69 11 ILE B CA 1
ATOM 1288 C C . ILE B 1 11 ? -14.43 12.18 -5.535 1 95.69 11 ILE B C 1
ATOM 1290 O O . ILE B 1 11 ? -15.617 12.133 -5.859 1 95.69 11 ILE B O 1
ATOM 1294 N N . GLU B 1 12 ? -13.547 11.492 -6.105 1 96.88 12 GLU B N 1
ATOM 1295 C CA . GLU B 1 12 ? -13.828 10.32 -6.926 1 96.88 12 GLU B CA 1
ATOM 1296 C C . GLU B 1 12 ? -13.523 9.031 -6.164 1 96.88 12 GLU B C 1
ATOM 1298 O O . GLU B 1 12 ? -12.359 8.672 -5.973 1 96.88 12 GLU B O 1
ATOM 1303 N N . PRO B 1 13 ? -14.609 8.391 -5.734 1 97.75 13 PRO B N 1
ATOM 1304 C CA . PRO B 1 13 ? -14.367 7.156 -4.98 1 97.75 13 PRO B CA 1
ATOM 1305 C C . PRO B 1 13 ? -13.398 6.215 -5.695 1 97.75 13 PRO B C 1
ATOM 1307 O O . PRO B 1 13 ? -13.477 6.047 -6.914 1 97.75 13 PRO B O 1
ATOM 1310 N N . LYS B 1 14 ? -12.461 5.707 -4.977 1 97.81 14 LYS B N 1
ATOM 1311 C CA . LYS B 1 14 ? -11.477 4.793 -5.543 1 97.81 14 LYS B CA 1
ATOM 1312 C C . LYS B 1 14 ? -11.523 3.432 -4.855 1 97.81 14 LYS B C 1
ATOM 1314 O O . LYS B 1 14 ? -11.211 3.322 -3.666 1 97.81 14 LYS B O 1
ATOM 1319 N N . ILE B 1 15 ? -11.953 2.428 -5.609 1 98.5 15 ILE B N 1
ATOM 1320 C CA . ILE B 1 15 ? -12.039 1.042 -5.16 1 98.5 15 ILE B CA 1
ATOM 1321 C C . ILE B 1 15 ? -11.305 0.137 -6.148 1 98.5 15 ILE B C 1
ATOM 1323 O O . ILE B 1 15 ? -11.477 0.265 -7.363 1 98.5 15 ILE B O 1
ATOM 1327 N N . PHE B 1 16 ? -10.492 -0.683 -5.68 1 98.62 16 PHE B N 1
ATOM 1328 C CA . PHE B 1 16 ? -9.758 -1.578 -6.566 1 98.62 16 PHE B CA 1
ATOM 1329 C C . PHE B 1 16 ? -10.672 -2.666 -7.113 1 98.62 16 PHE B C 1
ATOM 1331 O O . PHE B 1 16 ? -11.562 -3.154 -6.41 1 98.62 16 PHE B O 1
ATOM 1338 N N . THR B 1 17 ? -10.359 -3.064 -8.359 1 98.69 17 THR B N 1
ATOM 1339 C CA . THR B 1 17 ? -11.305 -3.947 -9.039 1 98.69 17 THR B CA 1
ATOM 1340 C C . THR B 1 17 ? -10.664 -5.301 -9.32 1 98.69 17 THR B C 1
ATOM 1342 O O . THR B 1 17 ? -11.359 -6.266 -9.648 1 98.69 17 THR B O 1
ATOM 1345 N N . LYS B 1 18 ? -9.414 -5.426 -9.266 1 98.88 18 LYS B N 1
ATOM 1346 C CA . LYS B 1 18 ? -8.664 -6.668 -9.438 1 98.88 18 LYS B CA 1
ATOM 1347 C C . LYS B 1 18 ? -7.383 -6.652 -8.609 1 98.88 18 LYS B C 1
ATOM 1349 O O . LYS B 1 18 ? -6.566 -5.738 -8.742 1 98.88 18 LYS B O 1
ATOM 1354 N N . ILE B 1 19 ? -7.195 -7.645 -7.777 1 98.94 19 ILE B N 1
ATOM 1355 C CA . ILE B 1 19 ? -6.094 -7.684 -6.82 1 98.94 19 ILE B CA 1
ATOM 1356 C C . ILE B 1 19 ? -5.129 -8.805 -7.191 1 98.94 19 ILE B C 1
ATOM 1358 O O . ILE B 1 19 ? -5.559 -9.906 -7.559 1 98.94 19 ILE B O 1
ATOM 1362 N N . LEU B 1 20 ? -3.869 -8.523 -7.199 1 98.94 20 LEU B N 1
ATOM 1363 C CA . LEU B 1 20 ? -2.82 -9.531 -7.281 1 98.94 20 LEU B CA 1
ATOM 1364 C C . LEU B 1 20 ? -1.995 -9.57 -6 1 98.94 20 LEU B C 1
ATOM 1366 O O . LEU B 1 20 ? -1.482 -8.539 -5.559 1 98.94 20 LEU B O 1
ATOM 1370 N N . VAL B 1 21 ? -1.917 -10.719 -5.395 1 98.75 21 VAL B N 1
ATOM 1371 C CA . VAL B 1 21 ? -1.083 -10.852 -4.207 1 98.75 21 VAL B CA 1
ATOM 1372 C C . VAL B 1 21 ? 0.112 -11.758 -4.512 1 98.75 21 VAL B C 1
ATOM 1374 O O . VAL B 1 21 ? -0.042 -12.812 -5.125 1 98.75 21 VAL B O 1
ATOM 1377 N N . ALA B 1 22 ? 1.288 -11.242 -4.098 1 97.62 22 ALA B N 1
ATOM 1378 C CA . ALA B 1 22 ? 2.523 -12.008 -4.23 1 97.62 22 ALA B CA 1
ATOM 1379 C C . ALA B 1 22 ? 2.818 -12.797 -2.959 1 97.62 22 ALA B C 1
ATOM 1381 O O . ALA B 1 22 ? 2.908 -12.227 -1.87 1 97.62 22 ALA B O 1
ATOM 1382 N N . VAL B 1 23 ? 2.982 -14.094 -3.117 1 95.12 23 VAL B N 1
ATOM 1383 C CA . VAL B 1 23 ? 3.332 -14.938 -1.978 1 95.12 23 VAL B CA 1
ATOM 1384 C C . VAL B 1 23 ? 4.621 -15.695 -2.273 1 95.12 23 VAL B C 1
ATOM 1386 O O . VAL B 1 23 ? 4.859 -16.109 -3.41 1 95.12 23 VAL B O 1
ATOM 1389 N N . ASP B 1 24 ? 5.484 -15.703 -1.271 1 83 24 ASP B N 1
ATOM 1390 C CA . ASP B 1 24 ? 6.77 -16.375 -1.433 1 83 24 ASP B CA 1
ATOM 1391 C C . ASP B 1 24 ? 6.648 -17.859 -1.13 1 83 24 ASP B C 1
ATOM 1393 O O . ASP B 1 24 ? 5.676 -18.297 -0.512 1 83 24 ASP B O 1
ATOM 1397 N N . GLU B 1 25 ? 7.609 -18.531 -1.61 1 66.69 25 GLU B N 1
ATOM 1398 C CA . GLU B 1 25 ? 7.645 -19.984 -1.479 1 66.69 25 GLU B CA 1
ATOM 1399 C C . GLU B 1 25 ? 7.836 -20.406 -0.025 1 66.69 25 GLU B C 1
ATOM 1401 O O . GLU B 1 25 ? 7.441 -21.516 0.366 1 66.69 25 GLU B O 1
ATOM 1406 N N . ASP B 1 26 ? 8.461 -19.516 0.688 1 63.41 26 ASP B N 1
ATOM 1407 C CA . ASP B 1 26 ? 8.828 -19.984 2.02 1 63.41 26 ASP B CA 1
ATOM 1408 C C . ASP B 1 26 ? 7.734 -19.672 3.037 1 63.41 26 ASP B C 1
ATOM 1410 O O . ASP B 1 26 ? 7.922 -19.875 4.238 1 63.41 26 ASP B O 1
ATOM 1414 N N . ASP B 1 27 ? 6.523 -19.438 2.561 1 58.5 27 ASP B N 1
ATOM 1415 C CA . ASP B 1 27 ? 5.363 -19.203 3.414 1 58.5 27 ASP B CA 1
ATOM 1416 C C . ASP B 1 27 ? 5.734 -18.328 4.613 1 58.5 27 ASP B C 1
ATOM 1418 O O . ASP B 1 27 ? 5.418 -18.656 5.754 1 58.5 27 ASP B O 1
ATOM 1422 N N . SER B 1 28 ? 6.375 -17.391 4.344 1 80.12 28 SER B N 1
ATOM 1423 C CA . SER B 1 28 ? 6.812 -16.5 5.41 1 80.12 28 SER B CA 1
ATOM 1424 C C . SER B 1 28 ? 5.633 -15.734 6.004 1 80.12 28 SER B C 1
ATOM 1426 O O . SER B 1 28 ? 4.555 -15.68 5.41 1 80.12 28 SER B O 1
ATOM 1428 N N . GLN B 1 29 ? 5.707 -15.461 7.215 1 86.31 29 GLN B N 1
ATOM 1429 C CA . GLN B 1 29 ? 4.707 -14.641 7.895 1 86.31 29 GLN B CA 1
ATOM 1430 C C . GLN B 1 29 ? 4.324 -13.43 7.051 1 86.31 29 GLN B C 1
ATOM 1432 O O . GLN B 1 29 ? 3.164 -13.016 7.043 1 86.31 29 GLN B O 1
ATOM 1437 N N . SER B 1 30 ? 5.289 -12.953 6.297 1 90 30 SER B N 1
ATOM 1438 C CA . SER B 1 30 ? 5.023 -11.812 5.426 1 90 30 SER B CA 1
ATOM 1439 C C . SER B 1 30 ? 4.059 -12.188 4.305 1 90 30 SER B C 1
ATOM 1441 O O . SER B 1 30 ? 3.146 -11.422 3.986 1 90 30 SER B O 1
ATOM 1443 N N . SER B 1 31 ? 4.246 -13.359 3.707 1 92.81 31 SER B N 1
ATOM 1444 C CA . SER B 1 31 ? 3.354 -13.844 2.658 1 92.81 31 SER B CA 1
ATOM 1445 C C . SER B 1 31 ? 1.944 -14.07 3.193 1 92.81 31 SER B C 1
ATOM 1447 O O . SER B 1 31 ? 0.961 -13.719 2.539 1 92.81 31 SER B O 1
ATOM 1449 N N . ILE B 1 32 ? 1.892 -14.602 4.383 1 93.31 32 ILE B N 1
ATOM 1450 C CA . ILE B 1 32 ? 0.598 -14.898 4.988 1 93.31 32 ILE B CA 1
ATOM 1451 C C . ILE B 1 32 ? -0.14 -13.602 5.301 1 93.31 32 ILE B C 1
ATOM 1453 O O . ILE B 1 32 ? -1.341 -13.484 5.043 1 93.31 32 ILE B O 1
ATOM 1457 N N . ASN B 1 33 ? 0.507 -12.602 5.84 1 94.44 33 ASN B N 1
ATOM 1458 C CA . ASN B 1 33 ? -0.111 -11.312 6.117 1 94.44 33 ASN B CA 1
ATOM 1459 C C . ASN B 1 33 ? -0.654 -10.664 4.848 1 94.44 33 ASN B C 1
ATOM 1461 O O . ASN B 1 33 ? -1.777 -10.156 4.836 1 94.44 33 ASN B O 1
ATOM 1465 N N . ALA B 1 34 ? 0.221 -10.734 3.834 1 97.12 34 ALA B N 1
ATOM 1466 C CA . ALA B 1 34 ? -0.209 -10.188 2.549 1 97.12 34 ALA B CA 1
ATOM 1467 C C . ALA B 1 34 ? -1.435 -10.93 2.021 1 97.12 34 ALA B C 1
ATOM 1469 O O . ALA B 1 34 ? -2.393 -10.305 1.558 1 97.12 34 ALA B O 1
ATOM 1470 N N . PHE B 1 35 ? -1.371 -12.242 2.156 1 97.19 35 PHE B N 1
ATOM 1471 C CA . PHE B 1 35 ? -2.465 -13.086 1.688 1 97.19 35 PHE B CA 1
ATOM 1472 C C . PHE B 1 35 ? -3.738 -12.805 2.477 1 97.19 35 PHE B C 1
ATOM 1474 O O . PHE B 1 35 ? -4.816 -12.656 1.894 1 97.19 35 PHE B O 1
ATOM 1481 N N . ASN B 1 36 ? -3.656 -12.688 3.773 1 97.94 36 ASN B N 1
ATOM 1482 C CA . ASN B 1 36 ? -4.809 -12.391 4.617 1 97.94 36 ASN B CA 1
ATOM 1483 C C . ASN B 1 36 ? -5.484 -11.086 4.215 1 97.94 36 ASN B C 1
ATOM 1485 O O . ASN B 1 36 ? -6.711 -11.016 4.117 1 97.94 36 ASN B O 1
ATOM 1489 N N . TYR B 1 37 ? -4.711 -10.117 3.934 1 98.69 37 TYR B N 1
ATOM 1490 C CA . TYR B 1 37 ? -5.266 -8.844 3.506 1 98.69 37 TYR B CA 1
ATOM 1491 C C . TYR B 1 37 ? -5.93 -8.969 2.139 1 98.69 37 TYR B C 1
ATOM 1493 O O . TYR B 1 37 ? -7.055 -8.5 1.944 1 98.69 37 TYR B O 1
ATOM 1501 N N . ALA B 1 38 ? -5.219 -9.594 1.202 1 98.88 38 ALA B N 1
ATOM 1502 C CA . ALA B 1 38 ? -5.688 -9.672 -0.179 1 98.88 38 ALA B CA 1
ATOM 1503 C C . ALA B 1 38 ? -7.008 -10.43 -0.269 1 98.88 38 ALA B C 1
ATOM 1505 O O . ALA B 1 38 ? -7.953 -9.977 -0.918 1 98.88 38 ALA B O 1
ATOM 1506 N N . VAL B 1 39 ? -7.051 -11.539 0.426 1 98.75 39 VAL B N 1
ATOM 1507 C CA . VAL B 1 39 ? -8.242 -12.383 0.348 1 98.75 39 VAL B CA 1
ATOM 1508 C C . VAL B 1 39 ? -9.406 -11.688 1.05 1 98.75 39 VAL B C 1
ATOM 1510 O O . VAL B 1 39 ? -10.547 -11.742 0.575 1 98.75 39 VAL B O 1
ATOM 1513 N N . THR B 1 40 ? -9.18 -11.047 2.199 1 98.88 40 THR B N 1
ATOM 1514 C CA . THR B 1 40 ? -10.203 -10.297 2.92 1 98.88 40 THR B CA 1
ATOM 1515 C C . THR B 1 40 ? -10.766 -9.18 2.055 1 98.88 40 THR B C 1
ATOM 1517 O O . THR B 1 40 ? -11.984 -9.008 1.963 1 98.88 40 THR B O 1
ATOM 1520 N N . THR B 1 41 ? -9.891 -8.516 1.405 1 98.81 41 THR B N 1
ATOM 1521 C CA . THR B 1 41 ? -10.281 -7.371 0.585 1 98.81 41 THR B CA 1
ATOM 1522 C C . THR B 1 41 ? -11.023 -7.832 -0.666 1 98.81 41 THR B C 1
ATOM 1524 O O . THR B 1 41 ? -12.062 -7.27 -1.021 1 98.81 41 THR B O 1
ATOM 1527 N N . ALA B 1 42 ? -10.5 -8.883 -1.307 1 98.88 42 ALA B N 1
ATOM 1528 C CA . ALA B 1 42 ? -11.148 -9.406 -2.51 1 98.88 42 ALA B CA 1
ATOM 1529 C C . ALA B 1 42 ? -12.57 -9.875 -2.213 1 98.88 42 ALA B C 1
ATOM 1531 O O . ALA B 1 42 ? -13.484 -9.617 -2.992 1 98.88 42 ALA B O 1
ATOM 1532 N N . LYS B 1 43 ? -12.672 -10.531 -1.129 1 98.75 43 LYS B N 1
ATOM 1533 C CA . LYS B 1 43 ? -13.992 -11 -0.732 1 98.75 43 LYS B CA 1
ATOM 1534 C C . LYS B 1 43 ? -14.93 -9.836 -0.458 1 98.75 43 LYS B C 1
ATOM 1536 O O . LYS B 1 43 ? -16.047 -9.797 -0.968 1 98.75 43 LYS B O 1
ATOM 1541 N N . ARG B 1 44 ? -14.492 -8.93 0.349 1 98.19 44 ARG B N 1
ATOM 1542 C CA . ARG B 1 44 ? -15.312 -7.801 0.773 1 98.19 44 ARG B CA 1
ATOM 1543 C C . ARG B 1 44 ? -15.766 -6.973 -0.423 1 98.19 44 ARG B C 1
ATOM 1545 O O . ARG B 1 44 ? -16.906 -6.488 -0.457 1 98.19 44 ARG B O 1
ATOM 1552 N N . LEU B 1 45 ? -14.844 -6.816 -1.406 1 98.5 45 LEU B N 1
ATOM 1553 C CA . LEU B 1 45 ? -15.148 -5.984 -2.566 1 98.5 45 LEU B CA 1
ATOM 1554 C C . LEU B 1 45 ? -15.789 -6.812 -3.674 1 98.5 45 LEU B C 1
ATOM 1556 O O . LEU B 1 45 ? -16.281 -6.262 -4.668 1 98.5 45 LEU B O 1
ATOM 1560 N N . ASN B 1 46 ? -15.797 -8.117 -3.475 1 98.62 46 ASN B N 1
ATOM 1561 C CA . ASN B 1 46 ? -16.281 -9.031 -4.508 1 98.62 46 ASN B CA 1
ATOM 1562 C C . ASN B 1 46 ? -15.57 -8.805 -5.836 1 98.62 46 ASN B C 1
ATOM 1564 O O . ASN B 1 46 ? -16.219 -8.602 -6.867 1 98.62 46 ASN B O 1
ATOM 1568 N N . VAL B 1 47 ? -14.258 -8.891 -5.828 1 98.81 47 VAL B N 1
ATOM 1569 C CA . VAL B 1 47 ? -13.445 -8.664 -7.02 1 98.81 47 VAL B CA 1
ATOM 1570 C C . VAL B 1 47 ? -12.508 -9.852 -7.238 1 98.81 47 VAL B C 1
ATOM 1572 O O . VAL B 1 47 ? -12.234 -10.617 -6.309 1 98.81 47 VAL B O 1
ATOM 1575 N N . PRO B 1 48 ? -11.961 -10.016 -8.477 1 98.88 48 PRO B N 1
ATOM 1576 C CA . PRO B 1 48 ? -11.039 -11.109 -8.758 1 98.88 48 PRO B CA 1
ATOM 1577 C C . PRO B 1 48 ? -9.727 -10.992 -7.984 1 98.88 48 PRO B C 1
ATOM 1579 O O . PRO B 1 48 ? -9.234 -9.883 -7.77 1 98.88 48 PRO B O 1
ATOM 1582 N N . LEU B 1 49 ? -9.266 -12.148 -7.59 1 98.88 49 LEU B N 1
ATOM 1583 C CA . LEU B 1 49 ? -7.984 -12.258 -6.895 1 98.88 49 LEU B CA 1
ATOM 1584 C C . LEU B 1 49 ? -7.012 -13.133 -7.68 1 98.88 49 LEU B C 1
ATOM 1586 O O . LEU B 1 49 ? -7.309 -14.289 -7.977 1 98.88 49 LEU B O 1
ATOM 1590 N N . GLY B 1 50 ? -5.906 -12.5 -8.078 1 98.81 50 GLY B N 1
ATOM 1591 C CA . GLY B 1 50 ? -4.762 -13.289 -8.523 1 98.81 50 GLY B CA 1
ATOM 1592 C C . GLY B 1 50 ? -3.771 -13.578 -7.414 1 98.81 50 GLY B C 1
ATOM 1593 O O . GLY B 1 50 ? -3.516 -12.727 -6.562 1 98.81 50 GLY B O 1
ATOM 1594 N N . ILE B 1 51 ? -3.254 -14.766 -7.41 1 98.5 51 ILE B N 1
ATOM 1595 C CA . ILE B 1 51 ? -2.186 -15.164 -6.5 1 98.5 51 ILE B CA 1
ATOM 1596 C C . ILE B 1 51 ? -0.951 -15.57 -7.301 1 98.5 51 ILE B C 1
ATOM 1598 O O . ILE B 1 51 ? -1.031 -16.438 -8.18 1 98.5 51 ILE B O 1
ATOM 1602 N N . VAL B 1 52 ? 0.166 -14.914 -6.973 1 98 52 VAL B N 1
ATOM 1603 C CA . VAL B 1 52 ? 1.348 -15.18 -7.789 1 98 52 VAL B CA 1
ATOM 1604 C C . VAL B 1 52 ? 2.5 -15.633 -6.895 1 98 52 VAL B C 1
ATOM 1606 O O . VAL B 1 52 ? 2.695 -15.094 -5.805 1 98 52 VAL B O 1
ATOM 1609 N N . SER B 1 53 ? 3.23 -16.609 -7.301 1 95.94 53 SER B N 1
ATOM 1610 C CA . SER B 1 53 ? 4.48 -17.062 -6.711 1 95.94 53 SER B CA 1
ATOM 1611 C C . SER B 1 53 ? 5.551 -17.281 -7.777 1 95.94 53 SER B C 1
ATOM 1613 O O . SER B 1 53 ? 5.273 -17.844 -8.836 1 95.94 53 SER B O 1
ATOM 1615 N N . ILE B 1 54 ? 6.719 -16.781 -7.516 1 94.75 54 ILE B N 1
ATOM 1616 C CA . ILE B 1 54 ? 7.82 -16.859 -8.469 1 94.75 54 ILE B CA 1
ATOM 1617 C C . ILE B 1 54 ? 8.922 -17.75 -7.91 1 94.75 54 ILE B C 1
ATOM 1619 O O . ILE B 1 54 ? 9.352 -17.578 -6.766 1 94.75 54 ILE B O 1
ATOM 1623 N N . LEU B 1 55 ? 9.289 -18.75 -8.648 1 92.19 55 LEU B N 1
ATOM 1624 C CA . LEU B 1 55 ? 10.453 -19.547 -8.305 1 92.19 55 LEU B CA 1
ATOM 1625 C C . LEU B 1 55 ? 11.742 -18.781 -8.57 1 92.19 55 LEU B C 1
ATOM 1627 O O . LEU B 1 55 ? 12.055 -18.469 -9.719 1 92.19 55 LEU B O 1
ATOM 1631 N N . GLU B 1 56 ? 12.398 -18.438 -7.418 1 87.38 56 GLU B N 1
ATOM 1632 C CA . GLU B 1 56 ? 13.648 -17.703 -7.578 1 87.38 56 GLU B CA 1
ATOM 1633 C C . GLU B 1 56 ? 14.75 -18.594 -8.148 1 87.38 56 GLU B C 1
ATOM 1635 O O . GLU B 1 56 ? 15.062 -19.641 -7.574 1 87.38 56 GLU B O 1
ATOM 1640 N N . VAL B 1 57 ? 15.117 -18.281 -9.352 1 78.25 57 VAL B N 1
ATOM 1641 C CA . VAL B 1 57 ? 16.203 -19.031 -9.977 1 78.25 57 VAL B CA 1
ATOM 1642 C C . VAL B 1 57 ? 17.406 -18.125 -10.188 1 78.25 57 VAL B C 1
ATOM 1644 O O . VAL B 1 57 ? 17.266 -16.969 -10.594 1 78.25 57 VAL B O 1
ATOM 1647 N N . GLY B 1 58 ? 18.109 -17.531 -8.969 1 61.81 58 GLY B N 1
ATOM 1648 C CA . GLY B 1 58 ? 19.26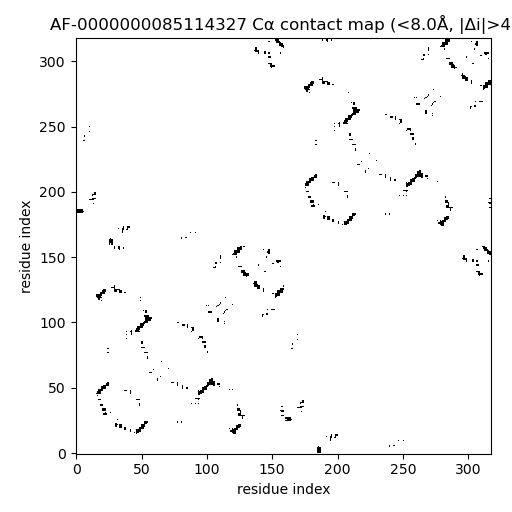6 -16.656 -9.039 1 61.81 58 GLY B CA 1
ATOM 1649 C C . GLY B 1 58 ? 20.047 -16.797 -10.328 1 61.81 58 GLY B C 1
ATOM 1650 O O . GLY B 1 58 ? 19.719 -17.641 -11.172 1 61.81 58 GLY B O 1
ATOM 1651 N N . ASP B 1 59 ? 21.109 -15.766 -10.508 1 52.69 59 ASP B N 1
ATOM 1652 C CA . ASP B 1 59 ? 22.156 -15.953 -11.516 1 52.69 59 ASP B CA 1
ATOM 1653 C C . ASP B 1 59 ? 22.688 -17.375 -11.508 1 52.69 59 ASP B C 1
ATOM 1655 O O . ASP B 1 59 ? 23.344 -17.797 -10.555 1 52.69 59 ASP B O 1
ATOM 1659 N N . PHE B 1 60 ? 21.953 -18.266 -11.648 1 45.94 60 PHE B N 1
ATOM 1660 C CA . PHE B 1 60 ? 22.25 -19.688 -11.711 1 45.94 60 PHE B CA 1
ATOM 1661 C C . PHE B 1 60 ? 23.656 -19.922 -12.219 1 45.94 60 PHE B C 1
ATOM 1663 O O . PHE B 1 60 ? 23.859 -20.219 -13.398 1 45.94 60 PHE B O 1
ATOM 1670 N N . ASN B 1 61 ? 24.562 -19.141 -12.07 1 45.88 61 ASN B N 1
ATOM 1671 C CA . ASN B 1 61 ? 25.75 -19.969 -12.172 1 45.88 61 ASN B CA 1
ATOM 1672 C C . ASN B 1 61 ? 25.594 -21.25 -11.352 1 45.88 61 ASN B C 1
ATOM 1674 O O . ASN B 1 61 ? 26.266 -22.25 -11.633 1 45.88 61 ASN B O 1
ATOM 1678 N N . ILE B 1 62 ? 24.812 -21.094 -10.281 1 46.53 62 ILE B N 1
ATOM 1679 C CA . ILE B 1 62 ? 24.75 -22.312 -9.484 1 46.53 62 ILE B CA 1
ATOM 1680 C C . ILE B 1 62 ? 23.688 -23.25 -10.062 1 46.53 62 ILE B C 1
ATOM 1682 O O . ILE B 1 62 ? 23.562 -24.391 -9.633 1 46.53 62 ILE B O 1
ATOM 1686 N N . PHE B 1 63 ? 22.594 -22.766 -10.664 1 49.16 63 PHE B N 1
ATOM 1687 C CA . PHE B 1 63 ? 21.672 -23.656 -11.367 1 49.16 63 PHE B CA 1
ATOM 1688 C C . PHE B 1 63 ? 22.422 -24.594 -12.305 1 49.16 63 PHE B C 1
ATOM 1690 O O . PHE B 1 63 ? 21.906 -25.625 -12.711 1 49.16 63 PHE B O 1
ATOM 1697 N N . ASP B 1 64 ? 23.406 -23.953 -12.648 1 52.19 64 ASP B N 1
ATOM 1698 C CA . ASP B 1 64 ? 24.281 -24.891 -13.328 1 52.19 64 ASP B CA 1
ATOM 1699 C C . ASP B 1 64 ? 24.531 -26.125 -12.469 1 52.19 64 ASP B C 1
ATOM 1701 O O . ASP B 1 64 ? 24.984 -27.156 -12.977 1 52.19 64 ASP B O 1
ATOM 1705 N N . THR B 1 65 ? 24.156 -25.812 -11.102 1 57.69 65 THR B N 1
ATOM 1706 C CA . THR B 1 65 ? 24.531 -26.984 -10.312 1 57.69 65 THR B CA 1
ATOM 1707 C C . THR B 1 65 ? 23.297 -27.797 -9.93 1 57.69 65 THR B C 1
ATOM 1709 O O . THR B 1 65 ? 23.422 -28.891 -9.383 1 57.69 65 THR B O 1
ATOM 1712 N N . LEU B 1 66 ? 22.031 -27.094 -10.227 1 63.81 66 LEU B N 1
ATOM 1713 C CA . LEU B 1 66 ? 20.938 -27.969 -9.797 1 63.81 66 LEU B CA 1
ATOM 1714 C C . LEU B 1 66 ? 20.562 -28.953 -10.898 1 63.81 66 LEU B C 1
ATOM 1716 O O . LEU B 1 66 ? 20.469 -28.578 -12.07 1 63.81 66 LEU B O 1
ATOM 1720 N N . SER B 1 67 ? 20.578 -30.141 -10.508 1 76.88 67 SER B N 1
ATOM 1721 C CA . SER B 1 67 ? 20.141 -31.172 -11.438 1 76.88 67 SER B CA 1
ATOM 1722 C C . SER B 1 67 ? 18.719 -30.922 -11.906 1 76.88 67 SER B C 1
ATOM 1724 O O . SER B 1 67 ? 17.938 -30.266 -11.219 1 76.88 67 SER B O 1
ATOM 1726 N N . PRO B 1 68 ? 18.422 -31.094 -13.102 1 82.31 68 PRO B N 1
ATOM 1727 C CA . PRO B 1 68 ? 17.062 -31.016 -13.641 1 82.31 68 PRO B CA 1
ATOM 1728 C C . PRO B 1 68 ? 16.016 -31.578 -12.68 1 82.31 68 PRO B C 1
ATOM 1730 O O . PRO B 1 68 ? 14.898 -31.062 -12.602 1 82.31 68 PRO B O 1
ATOM 1733 N N . GLU B 1 69 ? 16.406 -32.531 -11.969 1 85.5 69 GLU B N 1
ATOM 1734 C CA . GLU B 1 69 ? 15.484 -33.156 -11.031 1 85.5 69 GLU B CA 1
ATOM 1735 C C . GLU B 1 69 ? 15.148 -32.219 -9.867 1 85.5 69 GLU B C 1
ATOM 1737 O O . GLU B 1 69 ? 14 -32.156 -9.438 1 85.5 69 GLU B O 1
ATOM 1742 N N . VAL B 1 70 ? 16.094 -31.5 -9.43 1 83.88 70 VAL B N 1
ATOM 1743 C CA . VAL B 1 70 ? 15.891 -30.594 -8.312 1 83.88 70 VAL B CA 1
ATOM 1744 C C . VAL B 1 70 ? 15.008 -29.422 -8.75 1 83.88 70 VAL B C 1
ATOM 1746 O O . VAL B 1 70 ? 14.109 -29.016 -8.008 1 83.88 70 VAL B O 1
ATOM 1749 N N . LEU B 1 71 ? 15.219 -29.031 -9.883 1 86 71 LEU B N 1
ATOM 1750 C CA . LEU B 1 71 ? 14.43 -27.938 -10.406 1 86 71 LEU B CA 1
ATOM 1751 C C . LEU B 1 71 ? 12.969 -28.344 -10.57 1 86 71 LEU B C 1
ATOM 1753 O O . LEU B 1 71 ? 12.062 -27.562 -10.266 1 86 71 LEU B O 1
ATOM 1757 N N . ASP B 1 72 ? 12.75 -29.484 -11.07 1 89.69 72 ASP B N 1
ATOM 1758 C CA . ASP B 1 72 ? 11.398 -30 -11.234 1 89.69 72 ASP B CA 1
ATOM 1759 C C . ASP B 1 72 ? 10.695 -30.125 -9.883 1 89.69 72 ASP B C 1
ATOM 1761 O O . ASP B 1 72 ? 9.492 -29.859 -9.773 1 89.69 72 ASP B O 1
ATOM 1765 N N . GLU B 1 73 ? 11.406 -30.5 -8.969 1 89.12 73 GLU B N 1
ATOM 1766 C CA . GLU B 1 73 ? 10.852 -30.625 -7.625 1 89.12 73 GLU B CA 1
ATOM 1767 C C . GLU B 1 73 ? 10.461 -29.266 -7.062 1 89.12 73 GLU B C 1
ATOM 1769 O O . GLU B 1 73 ? 9.414 -29.125 -6.418 1 89.12 73 GLU B O 1
ATOM 1774 N N . ARG B 1 74 ? 11.273 -28.344 -7.324 1 87.75 74 ARG B N 1
ATOM 1775 C CA . ARG B 1 74 ? 10.984 -27.016 -6.828 1 87.75 74 ARG B CA 1
ATOM 1776 C C . ARG B 1 74 ? 9.773 -26.406 -7.539 1 87.75 74 ARG B C 1
ATOM 1778 O O . ARG B 1 74 ? 8.945 -25.75 -6.91 1 87.75 74 ARG B O 1
ATOM 1785 N N . ARG B 1 75 ? 9.719 -26.703 -8.797 1 90.31 75 ARG B N 1
ATOM 1786 C CA . ARG B 1 75 ? 8.555 -26.266 -9.562 1 90.31 75 ARG B CA 1
ATOM 1787 C C . ARG B 1 75 ? 7.273 -26.875 -9.016 1 90.31 75 ARG B C 1
ATOM 1789 O O . ARG B 1 75 ? 6.258 -26.188 -8.875 1 90.31 75 ARG B O 1
ATOM 1796 N N . ALA B 1 76 ? 7.355 -28.109 -8.727 1 90.62 76 ALA B N 1
ATOM 1797 C CA . ALA B 1 76 ? 6.195 -28.812 -8.195 1 90.62 76 ALA B CA 1
ATOM 1798 C C . ALA B 1 76 ? 5.797 -28.266 -6.828 1 90.62 76 ALA B C 1
ATOM 1800 O O . ALA B 1 76 ? 4.605 -28.156 -6.523 1 90.62 76 ALA B O 1
ATOM 1801 N N . GLN B 1 77 ? 6.723 -27.891 -6.094 1 87.94 77 GLN B N 1
ATOM 1802 C CA . GLN B 1 77 ? 6.453 -27.328 -4.773 1 87.94 77 GLN B CA 1
ATOM 1803 C C . GLN B 1 77 ? 5.75 -25.984 -4.883 1 87.94 77 GLN B C 1
ATOM 1805 O O . GLN B 1 77 ? 4.785 -25.719 -4.156 1 87.94 77 GLN B O 1
ATOM 1810 N N . VAL B 1 78 ? 6.223 -25.203 -5.766 1 88.94 78 VAL B N 1
ATOM 1811 C CA . VAL B 1 78 ? 5.609 -23.891 -5.98 1 88.94 78 VAL B CA 1
ATOM 1812 C C . VAL B 1 78 ? 4.16 -24.078 -6.43 1 88.94 78 VAL B C 1
ATOM 1814 O O . VAL B 1 78 ? 3.262 -23.391 -5.938 1 88.94 78 VAL B O 1
ATOM 1817 N N . ALA B 1 79 ? 3.945 -25 -7.293 1 91.44 79 ALA B N 1
ATOM 1818 C CA . ALA B 1 79 ? 2.604 -25.266 -7.797 1 91.44 79 ALA B CA 1
ATOM 1819 C C . ALA B 1 79 ? 1.684 -25.75 -6.68 1 91.44 79 ALA B C 1
ATOM 1821 O O . ALA B 1 79 ? 0.526 -25.328 -6.594 1 91.44 79 ALA B O 1
ATOM 1822 N N . ASP B 1 80 ? 2.223 -26.578 -5.871 1 90.81 80 ASP B N 1
ATOM 1823 C CA . ASP B 1 80 ? 1.438 -27.109 -4.762 1 90.81 80 ASP B CA 1
ATOM 1824 C C . ASP B 1 80 ? 1.091 -26.016 -3.756 1 90.81 80 ASP B C 1
ATOM 1826 O O . ASP B 1 80 ? -0.042 -25.953 -3.275 1 90.81 80 ASP B O 1
ATOM 1830 N N . ASP B 1 81 ? 2.025 -25.25 -3.449 1 90 81 ASP B N 1
ATOM 1831 C CA . ASP B 1 81 ? 1.789 -24.141 -2.525 1 90 81 ASP B CA 1
ATOM 1832 C C . ASP B 1 81 ? 0.728 -23.188 -3.07 1 90 81 ASP B C 1
ATOM 1834 O O . ASP B 1 81 ? -0.172 -22.766 -2.34 1 90 81 ASP B O 1
ATOM 1838 N N . LEU B 1 82 ? 0.842 -22.891 -4.316 1 93.62 82 LEU B N 1
ATOM 1839 C CA . LEU B 1 82 ? -0.114 -22 -4.957 1 93.62 82 LEU B CA 1
ATOM 1840 C C . LEU B 1 82 ? -1.517 -22.594 -4.938 1 93.62 82 LEU B C 1
ATOM 1842 O O . LEU B 1 82 ? -2.494 -21.891 -4.688 1 93.62 82 LEU B O 1
ATOM 1846 N N . ALA B 1 83 ? -1.588 -23.875 -5.184 1 93.69 83 ALA B N 1
ATOM 1847 C CA . ALA B 1 83 ? -2.883 -24.562 -5.137 1 93.69 83 ALA B CA 1
ATOM 1848 C C . ALA B 1 83 ? -3.5 -24.469 -3.746 1 93.69 83 ALA B C 1
ATOM 1850 O O . ALA B 1 83 ? -4.715 -24.297 -3.607 1 93.69 83 ALA B O 1
ATOM 1851 N N . GLY B 1 84 ? -2.67 -24.562 -2.77 1 93 84 GLY B N 1
ATOM 1852 C CA . GLY B 1 84 ? -3.131 -24.406 -1.4 1 93 84 GLY B CA 1
ATOM 1853 C C . GLY B 1 84 ? -3.713 -23.031 -1.127 1 93 84 GLY B C 1
ATOM 1854 O O . GLY B 1 84 ? -4.777 -22.906 -0.52 1 93 84 GLY B O 1
ATOM 1855 N N . TYR B 1 85 ? -3.057 -22 -1.572 1 95.25 85 TYR B N 1
ATOM 1856 C CA . TYR B 1 85 ? -3.535 -20.625 -1.396 1 95.25 85 TYR B CA 1
ATOM 1857 C C . TYR B 1 85 ? -4.855 -20.422 -2.127 1 95.25 85 TYR B C 1
ATOM 1859 O O . TYR B 1 85 ? -5.77 -19.781 -1.599 1 95.25 85 TYR B O 1
ATOM 1867 N N . VAL B 1 86 ? -4.93 -20.984 -3.334 1 96.94 86 VAL B N 1
ATOM 1868 C CA . VAL B 1 86 ? -6.141 -20.828 -4.137 1 96.94 86 VAL B CA 1
ATOM 1869 C C . VAL B 1 86 ? -7.316 -21.484 -3.422 1 96.94 86 VAL B C 1
ATOM 1871 O O . VAL B 1 86 ? -8.391 -20.891 -3.301 1 96.94 86 VAL B O 1
ATOM 1874 N N . ASN B 1 87 ? -7.109 -22.656 -2.951 1 96.44 87 ASN B N 1
ATOM 1875 C CA . ASN B 1 87 ? -8.164 -23.375 -2.248 1 96.44 87 ASN B CA 1
ATOM 1876 C C . ASN B 1 87 ? -8.609 -22.625 -0.991 1 96.44 87 ASN B C 1
ATOM 1878 O O . ASN B 1 87 ? -9.805 -22.547 -0.697 1 96.44 87 ASN B O 1
ATOM 1882 N N . LYS B 1 88 ? -7.703 -22.094 -0.305 1 96.44 88 LYS B N 1
ATOM 1883 C CA . LYS B 1 88 ? -8.023 -21.328 0.903 1 96.44 88 LYS B CA 1
ATOM 1884 C C . LYS B 1 88 ? -8.82 -20.078 0.572 1 96.44 88 LYS B C 1
ATOM 1886 O O . LYS B 1 88 ? -9.789 -19.75 1.262 1 96.44 88 LYS B O 1
ATOM 1891 N N . ALA B 1 89 ? -8.391 -19.422 -0.466 1 98.31 89 ALA B N 1
ATOM 1892 C CA . ALA B 1 89 ? -9.102 -18.219 -0.875 1 98.31 89 ALA B CA 1
ATOM 1893 C C . ALA B 1 89 ? -10.547 -18.531 -1.254 1 98.31 89 ALA B C 1
ATOM 1895 O O . ALA B 1 89 ? -11.469 -17.828 -0.834 1 98.31 89 ALA B O 1
ATOM 1896 N N . ARG B 1 90 ? -10.719 -19.609 -1.999 1 98.25 90 ARG B N 1
ATOM 1897 C CA . ARG B 1 90 ? -12.055 -20 -2.43 1 98.25 90 ARG B CA 1
ATOM 1898 C C . ARG B 1 90 ? -12.906 -20.422 -1.241 1 98.25 90 ARG B C 1
ATOM 1900 O O . ARG B 1 90 ? -14.07 -20.031 -1.138 1 98.25 90 ARG B O 1
ATOM 1907 N N . SER B 1 91 ? -12.297 -21.141 -0.379 1 97.31 91 SER B N 1
ATOM 1908 C CA . SER B 1 91 ? -13.016 -21.578 0.812 1 97.31 91 SER B CA 1
ATOM 1909 C C . SER B 1 91 ? -13.406 -20.406 1.697 1 97.31 91 SER B C 1
ATOM 1911 O O . SER B 1 91 ? -14.438 -20.453 2.375 1 97.31 91 SER B O 1
ATOM 1913 N N . PHE B 1 92 ? -12.57 -19.391 1.685 1 97.94 92 PHE B N 1
ATOM 1914 C CA . PHE B 1 92 ? -12.828 -18.203 2.479 1 97.94 92 PHE B CA 1
ATOM 1915 C C . PHE B 1 92 ? -13.969 -17.375 1.88 1 97.94 92 PHE B C 1
ATOM 1917 O O . PHE B 1 92 ? -14.578 -16.562 2.566 1 97.94 92 PHE B O 1
ATOM 1924 N N . GLY B 1 93 ? -14.18 -17.531 0.5 1 98.31 93 GLY B N 1
ATOM 1925 C CA . GLY B 1 93 ? -15.352 -16.891 -0.076 1 98.31 93 GLY B CA 1
ATOM 1926 C C . GLY B 1 93 ? -15.023 -16.016 -1.279 1 98.31 93 GLY B C 1
ATOM 1927 O O . GLY B 1 93 ? -15.898 -15.328 -1.808 1 98.31 93 GLY B O 1
ATOM 1928 N N . VAL B 1 94 ? -13.789 -16.078 -1.723 1 98.81 94 VAL B N 1
ATOM 1929 C CA . VAL B 1 94 ? -13.445 -15.352 -2.936 1 98.81 94 VAL B CA 1
ATOM 1930 C C . VAL B 1 94 ? -13.891 -16.141 -4.164 1 98.81 94 VAL B C 1
ATOM 1932 O O . VAL B 1 94 ? -13.469 -17.281 -4.355 1 98.81 94 VAL B O 1
ATOM 1935 N N . LYS B 1 95 ? -14.617 -15.578 -5.023 1 98.12 95 LYS B N 1
ATOM 1936 C CA . LYS B 1 95 ? -15.289 -16.297 -6.098 1 98.12 95 LYS B CA 1
ATOM 1937 C C . LYS B 1 95 ? -14.359 -16.516 -7.289 1 98.12 95 LYS B C 1
ATOM 1939 O O . LYS B 1 95 ? -14.359 -17.594 -7.895 1 98.12 95 LYS B O 1
ATOM 1944 N N . ASP B 1 96 ? -13.633 -15.469 -7.598 1 98.56 96 ASP B N 1
ATOM 1945 C CA . ASP B 1 96 ? -12.758 -15.508 -8.766 1 98.56 96 ASP B CA 1
ATOM 1946 C C . ASP B 1 96 ? -11.289 -15.461 -8.344 1 98.56 96 ASP B C 1
ATOM 1948 O O . ASP B 1 96 ? -10.766 -14.391 -8.031 1 98.56 96 ASP B O 1
ATOM 1952 N N . VAL B 1 97 ? -10.727 -16.688 -8.336 1 98.75 97 VAL B N 1
ATOM 1953 C CA . VAL B 1 97 ? -9.336 -16.797 -7.914 1 98.75 97 VAL B CA 1
ATOM 1954 C C . VAL B 1 97 ? -8.508 -17.438 -9.023 1 98.75 97 VAL B C 1
ATOM 1956 O O . VAL B 1 97 ? -8.883 -18.484 -9.562 1 98.75 97 VAL B O 1
ATOM 1959 N N . THR B 1 98 ? -7.414 -16.812 -9.414 1 98.56 98 THR B N 1
ATOM 1960 C CA . THR B 1 98 ? -6.508 -17.344 -10.422 1 98.56 98 THR B CA 1
ATOM 1961 C C . THR B 1 98 ? -5.078 -17.406 -9.891 1 98.56 98 THR B C 1
ATOM 1963 O O . THR B 1 98 ? -4.617 -16.484 -9.227 1 98.56 98 THR B O 1
ATOM 1966 N N . ALA B 1 99 ? -4.414 -18.469 -10.18 1 97.81 99 ALA B N 1
ATOM 1967 C CA . ALA B 1 99 ? -3.016 -18.641 -9.789 1 97.81 99 ALA B CA 1
ATOM 1968 C C . ALA B 1 99 ? -2.078 -18.266 -10.938 1 97.81 99 ALA B C 1
ATOM 1970 O O . ALA B 1 99 ? -2.355 -18.562 -12.094 1 97.81 99 ALA B O 1
ATOM 1971 N N . TYR B 1 100 ? -1.006 -17.609 -10.602 1 97.69 100 TYR B N 1
ATOM 1972 C CA . TYR B 1 100 ? 0.064 -17.266 -11.539 1 97.69 100 TYR B CA 1
ATOM 1973 C C . TYR B 1 100 ? 1.416 -17.719 -11 1 97.69 100 TYR B C 1
ATOM 1975 O O . TYR B 1 100 ? 1.65 -17.703 -9.789 1 97.69 100 TYR B O 1
ATOM 1983 N N . SER B 1 101 ? 2.295 -18.125 -11.883 1 95.81 101 SER B N 1
ATOM 1984 C CA . SER B 1 101 ? 3.654 -18.5 -11.5 1 95.81 101 SER B CA 1
ATOM 1985 C C . SER B 1 101 ? 4.66 -18.094 -12.57 1 95.81 101 SER B C 1
ATOM 1987 O O . SER B 1 101 ? 4.277 -17.75 -13.695 1 95.81 101 SER B O 1
ATOM 1989 N N . GLY B 1 102 ? 5.852 -18.016 -12.227 1 94.56 102 GLY B N 1
ATOM 1990 C CA . GLY B 1 102 ? 6.98 -17.688 -13.086 1 94.56 102 GLY B CA 1
ATOM 1991 C C . GLY B 1 102 ? 8.32 -18.031 -12.461 1 94.56 102 GLY B C 1
ATOM 1992 O O . GLY B 1 102 ? 8.383 -18.609 -11.375 1 94.56 102 GLY B O 1
ATOM 1993 N N . GLU B 1 103 ? 9.391 -17.844 -13.219 1 93.75 103 GLU B N 1
ATOM 1994 C CA . GLU B 1 103 ? 10.742 -18.094 -12.734 1 93.75 103 GLU B CA 1
ATOM 1995 C C . GLU B 1 103 ? 11.656 -16.891 -12.977 1 93.75 103 GLU B C 1
ATOM 1997 O O . GLU B 1 103 ? 11.57 -16.25 -14.023 1 93.75 103 GLU B O 1
ATOM 2002 N N . GLY B 1 104 ? 12.469 -16.594 -12 1 93.81 104 GLY B N 1
ATOM 2003 C CA . GLY B 1 104 ? 13.375 -15.461 -12.078 1 93.81 104 GLY B CA 1
ATOM 2004 C C . GLY B 1 104 ? 13.391 -14.617 -10.82 1 93.81 104 GLY B C 1
ATOM 2005 O O . GLY B 1 104 ? 13.211 -15.133 -9.719 1 93.81 104 GLY B O 1
ATOM 2006 N N . LYS B 1 105 ? 13.789 -13.367 -10.961 1 93.12 105 LYS B N 1
ATOM 2007 C CA . LYS B 1 105 ? 13.68 -12.422 -9.852 1 93.12 105 LYS B CA 1
ATOM 2008 C C . LYS B 1 105 ? 12.219 -12.023 -9.609 1 93.12 105 LYS B C 1
ATOM 2010 O O . LYS B 1 105 ? 11.57 -11.461 -10.492 1 93.12 105 LYS B O 1
ATOM 2015 N N . PRO B 1 106 ? 11.719 -12.227 -8.523 1 94.19 106 PRO B N 1
ATOM 2016 C CA . PRO B 1 106 ? 10.273 -12.141 -8.297 1 94.19 106 PRO B CA 1
ATOM 2017 C C . PRO B 1 106 ? 9.688 -10.789 -8.695 1 94.19 106 PRO B C 1
ATOM 2019 O O . PRO B 1 106 ? 8.75 -10.727 -9.492 1 94.19 106 PRO B O 1
ATOM 2022 N N . GLY B 1 107 ? 10.227 -9.688 -8.172 1 95.25 107 GLY B N 1
ATOM 2023 C CA . GLY B 1 107 ? 9.688 -8.375 -8.484 1 95.25 107 GLY B CA 1
ATOM 2024 C C . GLY B 1 107 ? 9.688 -8.07 -9.977 1 95.25 107 GLY B C 1
ATOM 2025 O O . GLY B 1 107 ? 8.703 -7.539 -10.5 1 95.25 107 GLY B O 1
ATOM 2026 N N . VAL B 1 108 ? 10.742 -8.445 -10.633 1 95.75 108 VAL B N 1
ATOM 2027 C CA . VAL B 1 108 ? 10.898 -8.18 -12.062 1 95.75 108 VAL B CA 1
ATOM 2028 C C . VAL B 1 108 ? 9.891 -9 -12.859 1 95.75 108 VAL B C 1
ATOM 2030 O O . VAL B 1 108 ? 9.195 -8.477 -13.727 1 95.75 108 VAL B O 1
ATOM 2033 N N . VAL B 1 109 ? 9.789 -10.273 -12.523 1 96.94 109 VAL B N 1
ATOM 2034 C CA . VAL B 1 109 ? 8.891 -11.172 -13.234 1 96.94 109 VAL B CA 1
ATOM 2035 C C . VAL B 1 109 ? 7.441 -10.742 -13.008 1 96.94 109 VAL B C 1
ATOM 2037 O O . VAL B 1 109 ? 6.641 -10.711 -13.945 1 96.94 109 VAL B O 1
ATOM 2040 N N . ILE B 1 110 ? 7.105 -10.328 -11.781 1 97.81 110 ILE B N 1
ATOM 2041 C CA . ILE B 1 110 ? 5.742 -9.93 -11.453 1 97.81 110 ILE B CA 1
ATOM 2042 C C . ILE B 1 110 ? 5.367 -8.672 -12.234 1 97.81 110 ILE B C 1
ATOM 2044 O O . ILE B 1 110 ? 4.293 -8.602 -12.836 1 97.81 110 ILE B O 1
ATOM 2048 N N . ILE B 1 111 ? 6.258 -7.742 -12.297 1 96.75 111 ILE B N 1
ATOM 2049 C CA . ILE B 1 111 ? 5.941 -6.453 -12.906 1 96.75 111 ILE B CA 1
ATOM 2050 C C . ILE B 1 111 ? 5.965 -6.578 -14.43 1 96.75 111 ILE B C 1
ATOM 2052 O O . ILE B 1 111 ? 5.066 -6.082 -15.109 1 96.75 111 ILE B O 1
ATOM 2056 N N . ASN B 1 112 ? 6.938 -7.293 -14.938 1 96.44 112 ASN B N 1
ATOM 2057 C CA . ASN B 1 112 ? 7.152 -7.246 -16.375 1 96.44 112 ASN B CA 1
ATOM 2058 C C . ASN B 1 112 ? 6.383 -8.352 -17.094 1 96.44 112 ASN B C 1
ATOM 2060 O O . ASN B 1 112 ? 6.02 -8.203 -18.266 1 96.44 112 ASN B O 1
ATOM 2064 N N . ASP B 1 113 ? 6.164 -9.453 -16.406 1 97.56 113 ASP B N 1
ATOM 2065 C CA . ASP B 1 113 ? 5.605 -10.609 -17.109 1 97.56 113 ASP B CA 1
ATOM 2066 C C . ASP B 1 113 ? 4.188 -10.906 -16.625 1 97.56 113 ASP B C 1
ATOM 2068 O O . ASP B 1 113 ? 3.309 -11.242 -17.422 1 97.56 113 ASP B O 1
ATOM 2072 N N . ILE B 1 114 ? 3.906 -10.766 -15.336 1 98.06 114 ILE B N 1
ATOM 2073 C CA . ILE B 1 114 ? 2.646 -11.234 -14.766 1 98.06 114 ILE B CA 1
ATOM 2074 C C . ILE B 1 114 ? 1.601 -10.125 -14.844 1 98.06 114 ILE B C 1
ATOM 2076 O O . ILE B 1 114 ? 0.493 -10.336 -15.344 1 98.06 114 ILE B O 1
ATOM 2080 N N . LEU B 1 115 ? 1.926 -8.898 -14.438 1 97.69 115 LEU B N 1
ATOM 2081 C CA . LEU B 1 115 ? 0.967 -7.809 -14.312 1 97.69 115 LEU B CA 1
ATOM 2082 C C . LEU B 1 115 ? 0.358 -7.453 -15.664 1 97.69 115 LEU B C 1
ATOM 2084 O O . LEU B 1 115 ? -0.841 -7.18 -15.758 1 97.69 115 LEU B O 1
ATOM 2088 N N . PRO B 1 116 ? 1.139 -7.449 -16.766 1 95.75 116 PRO B N 1
ATOM 2089 C CA . PRO B 1 116 ? 0.541 -7.117 -18.062 1 95.75 116 PRO B CA 1
ATOM 2090 C C . PRO B 1 116 ? -0.564 -8.086 -18.469 1 95.75 116 PRO B C 1
ATOM 2092 O O . PRO B 1 116 ? -1.515 -7.699 -19.141 1 95.75 116 PRO B O 1
ATOM 2095 N N . ASP B 1 117 ? -0.481 -9.336 -17.984 1 94.62 117 ASP B N 1
ATOM 2096 C CA . ASP B 1 117 ? -1.483 -10.344 -18.297 1 94.62 117 ASP B CA 1
ATOM 2097 C C . ASP B 1 117 ? -2.662 -10.273 -17.328 1 94.62 117 ASP B C 1
ATOM 2099 O O . ASP B 1 117 ? -3.812 -10.461 -17.734 1 94.62 117 ASP B O 1
ATOM 2103 N N . VAL B 1 118 ? -2.461 -10.008 -16.109 1 96 118 VAL B N 1
ATOM 2104 C CA . VAL B 1 118 ? -3.465 -10.016 -15.055 1 96 118 VAL B CA 1
ATOM 2105 C C . VAL B 1 118 ? -4.262 -8.719 -15.086 1 96 118 VAL B C 1
ATOM 2107 O O . VAL B 1 118 ? -5.461 -8.711 -14.797 1 96 118 VAL B O 1
ATOM 2110 N N . ASN B 1 119 ? -3.588 -7.562 -15.375 1 96.62 119 ASN B N 1
ATOM 2111 C CA . ASN B 1 119 ? -4.172 -6.227 -15.375 1 96.62 119 ASN B CA 1
ATOM 2112 C C . ASN B 1 119 ? -4.758 -5.879 -14.008 1 96.62 119 ASN B C 1
ATOM 2114 O O . ASN B 1 119 ? -5.875 -5.363 -13.922 1 96.62 119 ASN B O 1
ATOM 2118 N N . ALA B 1 120 ? -4.125 -6.285 -12.938 1 98.56 120 ALA B N 1
ATOM 2119 C CA . ALA B 1 120 ? -4.516 -5.898 -11.586 1 98.56 120 ALA B CA 1
ATOM 2120 C C . ALA B 1 120 ? -4.277 -4.41 -11.352 1 98.56 120 ALA B C 1
ATOM 2122 O O . ALA B 1 120 ? -3.285 -3.852 -11.828 1 98.56 120 ALA B O 1
ATOM 2123 N N . ASP B 1 121 ? -5.188 -3.801 -10.609 1 98.56 121 ASP B N 1
ATOM 2124 C CA . ASP B 1 121 ? -4.988 -2.393 -10.273 1 98.56 121 ASP B CA 1
ATOM 2125 C C . ASP B 1 121 ? -4.461 -2.232 -8.852 1 98.56 121 ASP B C 1
ATOM 2127 O O . ASP B 1 121 ? -4.125 -1.125 -8.43 1 98.56 121 ASP B O 1
ATOM 2131 N N . LEU B 1 122 ? -4.32 -3.361 -8.102 1 98.81 122 LEU B N 1
ATOM 2132 C CA . LEU B 1 122 ? -3.662 -3.389 -6.801 1 98.81 122 LEU B CA 1
ATOM 2133 C C . LEU B 1 122 ? -2.744 -4.598 -6.68 1 98.81 122 LEU B C 1
ATOM 2135 O O . LEU B 1 122 ? -3.182 -5.738 -6.867 1 98.81 122 LEU B O 1
ATOM 2139 N N . LEU B 1 123 ? -1.504 -4.328 -6.422 1 98.81 123 LEU B N 1
ATOM 2140 C CA . LEU B 1 123 ? -0.521 -5.359 -6.098 1 98.81 123 LEU B CA 1
ATOM 2141 C C . LEU B 1 123 ? -0.244 -5.391 -4.598 1 98.81 123 LEU B C 1
ATOM 2143 O O . LEU B 1 123 ? 0.105 -4.367 -4.008 1 98.81 123 LEU B O 1
ATOM 2147 N N . VAL B 1 124 ? -0.397 -6.582 -3.986 1 98.81 124 VAL B N 1
ATOM 2148 C CA . VAL B 1 124 ? -0.246 -6.773 -2.547 1 98.81 124 VAL B CA 1
ATOM 2149 C C . VAL B 1 124 ? 0.998 -7.613 -2.268 1 98.81 124 VAL B C 1
ATOM 2151 O O . VAL B 1 124 ? 1.191 -8.672 -2.873 1 98.81 124 VAL B O 1
ATOM 2154 N N . CYS B 1 125 ? 1.83 -7.141 -1.378 1 97.12 125 CYS B N 1
ATOM 2155 C CA . CYS B 1 125 ? 2.982 -7.918 -0.929 1 97.12 125 CYS B CA 1
ATOM 2156 C C . CYS B 1 125 ? 3.244 -7.691 0.556 1 97.12 125 CYS B C 1
ATOM 2158 O O . CYS B 1 125 ? 2.658 -6.797 1.166 1 97.12 125 CYS B O 1
ATOM 2160 N N . GLY B 1 126 ? 3.951 -8.594 1.1 1 94.75 126 GLY B N 1
ATOM 2161 C CA . GLY B 1 126 ? 4.32 -8.477 2.502 1 94.75 126 GLY B CA 1
ATOM 2162 C C . GLY B 1 126 ? 5.695 -7.875 2.707 1 94.75 126 GLY B C 1
ATOM 2163 O O . GLY B 1 126 ? 6.469 -7.734 1.756 1 94.75 126 GLY B O 1
ATOM 2164 N N . SER B 1 127 ? 5.922 -7.422 3.934 1 87.81 127 SER B N 1
ATOM 2165 C CA . SER B 1 127 ? 7.234 -6.914 4.32 1 87.81 127 SER B CA 1
ATOM 2166 C C . SER B 1 127 ? 8 -7.945 5.145 1 87.81 127 SER B C 1
ATOM 2168 O O . SER B 1 127 ? 7.414 -8.648 5.973 1 87.81 127 SER B O 1
ATOM 2170 N N . LYS B 1 128 ? 9.148 -8.328 4.738 1 73.88 128 LYS B N 1
ATOM 2171 C CA . LYS B 1 128 ? 9.977 -9.172 5.594 1 73.88 128 LYS B CA 1
ATOM 2172 C C . LYS B 1 128 ? 10.633 -8.352 6.699 1 73.88 128 LYS B C 1
ATOM 2174 O O . LYS B 1 128 ? 11.18 -7.27 6.441 1 73.88 128 LYS B O 1
ATOM 2179 N N . THR B 1 129 ? 9.938 -8.195 7.879 1 59.31 129 THR B N 1
ATOM 2180 C CA . THR B 1 129 ? 10.523 -7.359 8.914 1 59.31 129 THR B CA 1
ATOM 2181 C C . THR B 1 129 ? 11.5 -8.164 9.773 1 59.31 129 THR B C 1
ATOM 2183 O O . THR B 1 129 ? 11.219 -9.305 10.141 1 59.31 129 THR B O 1
ATOM 2186 N N . LYS B 1 130 ? 12.797 -8.055 9.469 1 54.69 130 LYS B N 1
ATOM 2187 C CA . LYS B 1 130 ? 13.711 -8.664 10.438 1 54.69 130 LYS B CA 1
ATOM 2188 C C . LYS B 1 130 ? 13.883 -7.773 11.664 1 54.69 130 LYS B C 1
ATOM 2190 O O . LYS B 1 130 ? 14.07 -6.562 11.531 1 54.69 130 LYS B O 1
ATOM 2195 N N . PRO B 1 131 ? 13.383 -8.391 12.781 1 51.28 131 PRO B N 1
ATOM 2196 C CA . PRO B 1 131 ? 13.641 -7.629 14.008 1 51.28 131 PRO B CA 1
ATOM 2197 C C . PRO B 1 131 ? 15.117 -7.289 14.188 1 51.28 131 PRO B C 1
ATOM 2199 O O . PRO B 1 131 ? 15.984 -8.133 13.953 1 51.28 131 PRO B O 1
ATOM 2202 N N . LEU B 1 132 ? 15.641 -6.289 13.625 1 45.5 132 LEU B N 1
ATOM 2203 C CA . LEU B 1 132 ? 17.031 -6.039 14 1 45.5 132 LEU B CA 1
ATOM 2204 C C . LEU B 1 132 ? 17.141 -5.746 15.492 1 45.5 132 LEU B C 1
ATOM 2206 O O . LEU B 1 132 ? 16.172 -5.297 16.109 1 45.5 132 LEU B O 1
ATOM 2210 N N . THR B 1 133 ? 18.203 -6.355 16.016 1 46.22 133 THR B N 1
ATOM 2211 C CA . THR B 1 133 ? 18.578 -6.066 17.391 1 46.22 133 THR B CA 1
ATOM 2212 C C . THR B 1 133 ? 18.453 -4.574 17.672 1 46.22 133 THR B C 1
ATOM 2214 O O . THR B 1 133 ? 19.062 -3.748 16.984 1 46.22 133 THR B O 1
ATOM 2217 N N . GLY B 1 134 ? 17.594 -4.141 18.672 1 48.12 134 GLY B N 1
ATOM 2218 C CA . GLY B 1 134 ? 17.297 -2.828 19.234 1 48.12 134 GLY B CA 1
ATOM 2219 C C . GLY B 1 134 ? 16.234 -2.08 18.469 1 48.12 134 GLY B C 1
ATOM 2220 O O . GLY B 1 134 ? 15.094 -1.956 18.938 1 48.12 134 GLY B O 1
ATOM 2221 N N . ARG B 1 135 ? 16.703 -1.264 17.469 1 50.62 135 ARG B N 1
ATOM 2222 C CA . ARG B 1 135 ? 15.734 -0.368 16.828 1 50.62 135 ARG B CA 1
ATOM 2223 C C . ARG B 1 135 ? 14.859 -1.122 15.836 1 50.62 135 ARG B C 1
ATOM 2225 O O . ARG B 1 135 ? 15.344 -1.987 15.102 1 50.62 135 ARG B O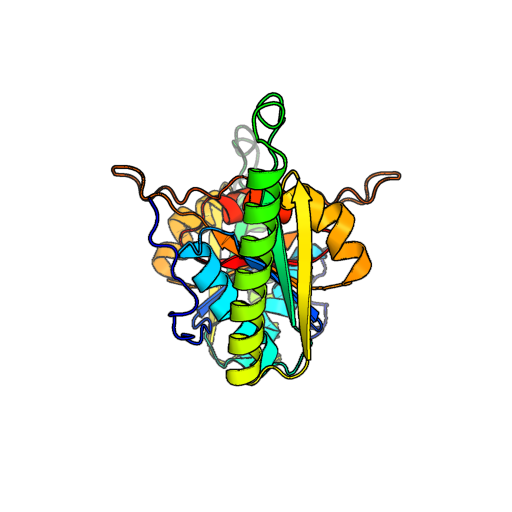 1
ATOM 2232 N N . LYS B 1 136 ? 13.633 -1.315 16.016 1 52.16 136 LYS B N 1
ATOM 2233 C CA . LYS B 1 136 ? 12.547 -1.884 15.211 1 52.16 136 LYS B CA 1
ATOM 2234 C C . LYS B 1 136 ? 12.719 -1.545 13.727 1 52.16 136 LYS B C 1
ATOM 2236 O O . LYS B 1 136 ? 12.094 -0.61 13.227 1 52.16 136 LYS B O 1
ATOM 2241 N N . ARG B 1 137 ? 13.969 -1.769 13.219 1 57 137 ARG B N 1
ATOM 2242 C CA . ARG B 1 137 ? 14.164 -1.344 11.836 1 57 137 ARG B CA 1
ATOM 2243 C C . ARG B 1 137 ? 13.305 -2.164 10.883 1 57 137 ARG B C 1
ATOM 2245 O O . ARG B 1 137 ? 13.281 -3.395 10.961 1 57 137 ARG B O 1
ATOM 2252 N N . VAL B 1 138 ? 12.195 -1.539 10.531 1 63.91 138 VAL B N 1
ATOM 2253 C CA . VAL B 1 138 ? 11.352 -2.115 9.492 1 63.91 138 VAL B CA 1
ATOM 2254 C C . VAL B 1 138 ? 12.141 -2.234 8.188 1 63.91 138 VAL B C 1
ATOM 2256 O O . VAL B 1 138 ? 12.766 -1.27 7.746 1 63.91 138 VAL B O 1
ATOM 2259 N N . PHE B 1 139 ? 12.703 -3.41 7.902 1 73.19 139 PHE B N 1
ATOM 2260 C CA . PHE B 1 139 ? 13.375 -3.637 6.625 1 73.19 139 PHE B CA 1
ATOM 2261 C C . PHE B 1 139 ? 12.398 -4.16 5.582 1 73.19 139 PHE B C 1
ATOM 2263 O O . PHE B 1 139 ? 11.641 -5.094 5.852 1 73.19 139 PHE B O 1
ATOM 2270 N N . LEU B 1 140 ? 12.273 -3.348 4.52 1 85.19 140 LEU B N 1
ATOM 2271 C CA . LEU B 1 140 ? 11.516 -3.818 3.369 1 85.19 140 LEU B CA 1
ATOM 2272 C C . LEU B 1 140 ? 12.383 -4.668 2.451 1 85.19 140 LEU B C 1
ATOM 2274 O O . LEU B 1 140 ? 13.469 -4.242 2.047 1 85.19 140 LEU B O 1
ATOM 2278 N N . GLY B 1 141 ? 12 -5.871 2.283 1 87.31 141 GLY B N 1
ATOM 2279 C CA . GLY B 1 141 ? 12.742 -6.746 1.387 1 87.31 141 GLY B CA 1
ATOM 2280 C C . GLY B 1 141 ? 12.922 -6.16 0 1 87.31 141 GLY B C 1
ATOM 2281 O O . GLY B 1 141 ? 12.172 -5.277 -0.413 1 87.31 141 GLY B O 1
ATOM 2282 N N . SER B 1 142 ? 13.828 -6.688 -0.671 1 89.19 142 SER B N 1
ATOM 2283 C CA . SER B 1 142 ? 14.227 -6.168 -1.975 1 89.19 142 SER B CA 1
ATOM 2284 C C . SER B 1 142 ? 13.094 -6.312 -2.994 1 89.19 142 SER B C 1
ATOM 2286 O O . SER B 1 142 ? 12.914 -5.445 -3.85 1 89.19 142 SER B O 1
ATOM 2288 N N . GLN B 1 143 ? 12.305 -7.371 -2.918 1 91 143 GLN B N 1
ATOM 2289 C CA . GLN B 1 143 ? 11.227 -7.586 -3.883 1 91 143 GLN B CA 1
ATOM 2290 C C . GLN B 1 143 ? 10.078 -6.617 -3.65 1 91 143 GLN B C 1
ATOM 2292 O O . GLN B 1 143 ? 9.555 -6.023 -4.598 1 91 143 GLN B O 1
ATOM 2297 N N . ALA B 1 144 ? 9.727 -6.473 -2.398 1 93.56 144 ALA B N 1
ATOM 2298 C CA . ALA B 1 144 ? 8.68 -5.516 -2.059 1 93.56 144 ALA B CA 1
ATOM 2299 C C . ALA B 1 144 ? 9.094 -4.094 -2.418 1 93.56 144 ALA B C 1
ATOM 2301 O O . ALA B 1 144 ? 8.297 -3.322 -2.953 1 93.56 144 ALA B O 1
ATOM 2302 N N . SER B 1 145 ? 10.328 -3.775 -2.152 1 93 145 SER B N 1
ATOM 2303 C CA . SER B 1 145 ? 10.859 -2.461 -2.504 1 93 145 SER B CA 1
ATOM 2304 C C . SER B 1 145 ? 10.805 -2.227 -4.008 1 93 145 SER B C 1
ATOM 2306 O O . SER B 1 145 ? 10.336 -1.181 -4.465 1 93 145 SER B O 1
ATOM 2308 N N . TYR B 1 146 ? 11.234 -3.201 -4.742 1 92.94 146 TYR B N 1
ATOM 2309 C CA . TYR B 1 146 ? 11.242 -3.1 -6.199 1 92.94 146 TYR B CA 1
ATOM 2310 C C . TYR B 1 146 ? 9.828 -2.918 -6.738 1 92.94 146 TYR B C 1
ATOM 2312 O O . TYR B 1 146 ? 9.586 -2.047 -7.578 1 92.94 146 TYR B O 1
ATOM 2320 N N . MET B 1 147 ? 8.898 -3.643 -6.27 1 95.69 147 MET B N 1
ATOM 2321 C CA . MET B 1 147 ? 7.523 -3.57 -6.75 1 95.69 147 MET B CA 1
ATOM 2322 C C . MET B 1 147 ? 6.887 -2.236 -6.375 1 95.69 147 MET B C 1
ATOM 2324 O O . MET B 1 147 ? 6.176 -1.634 -7.184 1 95.69 147 MET B O 1
ATOM 2328 N N . SER B 1 148 ? 7.141 -1.788 -5.164 1 95.12 148 SER B N 1
ATOM 2329 C CA . SER B 1 148 ? 6.609 -0.494 -4.75 1 95.12 148 SER B CA 1
ATOM 2330 C C . SER B 1 148 ? 7.113 0.627 -5.652 1 95.12 148 SER B C 1
ATOM 2332 O O . SER B 1 148 ? 6.367 1.552 -5.977 1 95.12 148 SER B O 1
ATOM 2334 N N . GLN B 1 149 ? 8.297 0.495 -6.105 1 92.56 149 GLN B N 1
ATOM 2335 C CA . GLN B 1 149 ? 8.945 1.553 -6.875 1 92.56 149 GLN B CA 1
ATOM 2336 C C . GLN B 1 149 ? 8.547 1.483 -8.344 1 92.56 149 GLN B C 1
ATOM 2338 O O . GLN B 1 149 ? 8.438 2.514 -9.016 1 92.56 149 GLN B O 1
ATOM 2343 N N . ASN B 1 150 ? 8.258 0.273 -8.812 1 92.56 150 ASN B N 1
ATOM 2344 C CA . ASN B 1 150 ? 8.273 0.133 -10.266 1 92.56 150 ASN B CA 1
ATOM 2345 C C . ASN B 1 150 ? 6.922 -0.318 -10.805 1 92.56 150 ASN B C 1
ATOM 2347 O O . ASN B 1 150 ? 6.676 -0.259 -12.008 1 92.56 150 ASN B O 1
ATOM 2351 N N . ALA B 1 151 ? 6.074 -0.757 -9.945 1 95.12 151 ALA B N 1
ATOM 2352 C CA . ALA B 1 151 ? 4.801 -1.285 -10.43 1 95.12 151 ALA B CA 1
ATOM 2353 C C . ALA B 1 151 ? 3.99 -0.201 -11.133 1 95.12 151 ALA B C 1
ATOM 2355 O O . ALA B 1 151 ? 3.949 0.946 -10.688 1 95.12 151 ALA B O 1
ATOM 2356 N N . PRO B 1 152 ? 3.285 -0.546 -12.219 1 93.31 152 PRO B N 1
ATOM 2357 C CA . PRO B 1 152 ? 2.424 0.412 -12.914 1 93.31 152 PRO B CA 1
ATOM 2358 C C . PRO B 1 152 ? 1.084 0.619 -12.211 1 93.31 152 PRO B C 1
ATOM 2360 O O . PRO B 1 152 ? 0.302 1.486 -12.609 1 93.31 152 PRO B O 1
ATOM 2363 N N . CYS B 1 153 ? 0.8 -0.14 -11.227 1 96.25 153 CYS B N 1
ATOM 2364 C CA . CYS B 1 153 ? -0.441 -0.067 -10.461 1 96.25 153 CYS B CA 1
ATOM 2365 C C . CYS B 1 153 ? -0.163 0.236 -8.992 1 96.25 153 CYS B C 1
ATOM 2367 O O . CYS B 1 153 ? 0.995 0.335 -8.586 1 96.25 153 CYS B O 1
ATOM 2369 N N . SER B 1 154 ? -1.178 0.464 -8.203 1 97.62 154 SER B N 1
ATOM 2370 C CA . SER B 1 154 ? -1.021 0.694 -6.77 1 97.62 154 SER B CA 1
ATOM 2371 C C . SER B 1 154 ? -0.417 -0.522 -6.074 1 97.62 154 SER B C 1
ATOM 2373 O O . SER B 1 154 ? -0.65 -1.659 -6.488 1 97.62 154 SER B O 1
ATOM 2375 N N . VAL B 1 155 ? 0.409 -0.26 -5.055 1 98.12 155 VAL B N 1
ATOM 2376 C CA . VAL B 1 155 ? 1.048 -1.325 -4.293 1 98.12 155 VAL B CA 1
ATOM 2377 C C . VAL B 1 155 ? 0.797 -1.112 -2.801 1 98.12 155 VAL B C 1
ATOM 2379 O O . VAL B 1 155 ? 0.894 0.011 -2.301 1 98.12 155 VAL B O 1
ATOM 2382 N N . ILE B 1 156 ? 0.415 -2.164 -2.152 1 98.69 156 ILE B N 1
ATOM 2383 C CA . ILE B 1 156 ? 0.344 -2.111 -0.696 1 98.69 156 ILE B CA 1
ATOM 2384 C C . ILE B 1 156 ? 1.339 -3.102 -0.094 1 98.69 156 ILE B C 1
ATOM 2386 O O . ILE B 1 156 ? 1.41 -4.258 -0.521 1 98.69 156 ILE B O 1
ATOM 2390 N N . VAL B 1 157 ? 2.162 -2.604 0.757 1 97.31 157 VA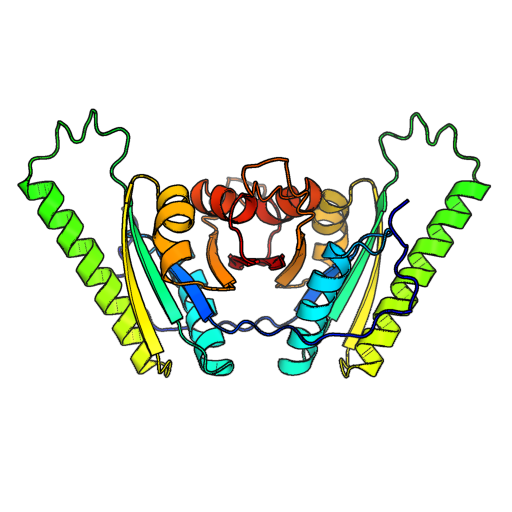L B N 1
ATOM 2391 C CA . VAL B 1 157 ? 3.029 -3.42 1.601 1 97.31 157 VAL B CA 1
ATOM 2392 C C . VAL B 1 157 ? 2.348 -3.68 2.943 1 97.31 157 VAL B C 1
ATOM 2394 O O . VAL B 1 157 ? 2.162 -2.76 3.742 1 97.31 157 VAL B O 1
ATOM 2397 N N . VAL B 1 158 ? 2.068 -4.922 3.186 1 97 158 VAL B N 1
ATOM 2398 C CA . VAL B 1 158 ? 1.327 -5.305 4.383 1 97 158 VAL B CA 1
ATOM 2399 C C . VAL B 1 158 ? 2.299 -5.758 5.469 1 97 158 VAL B C 1
ATOM 2401 O O . VAL B 1 158 ? 3.168 -6.598 5.223 1 97 158 VAL B O 1
ATOM 2404 N N . ARG B 1 159 ? 2.09 -5.129 6.621 1 93 159 ARG B N 1
ATOM 2405 C CA . ARG B 1 159 ? 2.99 -5.449 7.723 1 93 159 ARG B CA 1
ATOM 2406 C C . ARG B 1 159 ? 2.225 -6.051 8.898 1 93 159 ARG B C 1
ATOM 2408 O O . ARG B 1 159 ? 1.028 -5.805 9.055 1 93 159 ARG B O 1
#

Sequence (318 aa):
MGEKLNGDFEIEPKIFTKILVAVDEDDSQSSINAFNYAVTTAKRLNVPLGIVSILEVGDFNIFDTLSPEVLDERRAQVADDLAGYVNKARSFGVKDVTAYSGEGKPGVVIINDILPDVNADLLVCGSKTKPLTGRKRVFLGSQASYMSQNAPCSVIVVRMGEKLNGDFEIEPKIFTKILVAVDEDDSQSSINAFNYAVTTAKRLNVPLGIVSILEVGDFNIFDTLSPEVLDERRAQVADDLAGYVNKARSFGVKDVTAYSGEGKPGVVIINDILPDVNADLLVCGSKTKPLTGRKRVFLGSQASYMSQNAPCSVIVVR

Foldseek 3Di:
DPPPCPVPDDDDDDAWAEEEEEAELVRDPQRVQLLVVQLVRCQVVLHAYEYEYEAECPVCVVVVVDDPVVVVVSVVSRVVVQVVSQVVSVVVPRDHYHYYYYYHQVLCCCQPPVCVVRVTQEYTTEAPADCPDPDSPRDGDPSLVSNCVDHPHHYDYGD/DPPPCPVPDDDDDDAWAEEEEEAELVRDPQRVQLLVVQLVRCQVVLHAYEYEYEAEPPVCVVVVVDDPVVVVVSVVSRVVVQVVSQVVSVVVPRDHYHYYYYYHQVLCCCQPPVCVVRVTQEYTTEAPQDCPDPDSPRDGDPSLVSNCVDHPHHYDYGD

Organism: Ligilactobacillus ruminis (strain ATCC 27782 / RF3) (NCBI:txid1069534)